Protein AF-A0A1B7W474-F1 (afdb_monomer)

InterPro domains:
  IPR008538 Putative restriction endonuclease [PF05685] (19-154)
  IPR008538 Putative restriction endonuclease [cd06260] (19-152)

Nearest PDB structures (foldseek):
  6okh-assembly1_B  TM=7.530E-01  e=3.936E-04  Leptospira borgpetersenii serovar Hardjo-bovis str. JB197
  3gnc-assembly1_C  TM=1.551E-01  e=7.781E+00  Burkholderia pseudomallei 1710b

Organism: NCBI:txid1710896

Structure (mmCIF, N/CA/C/O backbone):
data_AF-A0A1B7W474-F1
#
_entry.id   AF-A0A1B7W474-F1
#
loop_
_atom_site.group_PDB
_atom_site.id
_atom_site.type_symbol
_atom_site.label_atom_id
_atom_site.label_alt_id
_atom_site.label_comp_id
_atom_site.label_asym_id
_atom_site.label_entity_id
_atom_site.label_seq_id
_atom_site.pdbx_PDB_ins_code
_atom_site.Cartn_x
_atom_site.Cartn_y
_atom_site.Cartn_z
_atom_site.occupancy
_atom_site.B_iso_or_equiv
_atom_site.auth_seq_id
_atom_site.auth_comp_id
_atom_site.auth_asym_id
_atom_site.auth_atom_id
_atom_site.pdbx_PDB_model_num
ATOM 1 N N . LEU A 1 1 ? 2.643 3.224 14.213 1.00 93.00 1 LEU A N 1
ATOM 2 C CA . LEU A 1 1 ? 1.251 2.799 14.482 1.00 93.00 1 LEU A CA 1
ATOM 3 C C . LEU A 1 1 ? 0.494 2.461 13.200 1.00 93.00 1 LEU A C 1
ATOM 5 O O . LEU A 1 1 ? 0.200 1.295 13.010 1.00 93.00 1 LEU A O 1
ATOM 9 N N . GLN A 1 2 ? 0.231 3.405 12.284 1.00 96.31 2 GLN A N 1
ATOM 10 C CA . GLN A 1 2 ? -0.589 3.104 11.095 1.00 96.31 2 GLN A CA 1
ATOM 11 C C . GLN A 1 2 ? -0.017 1.991 10.178 1.00 96.31 2 GLN A C 1
ATOM 13 O O . GLN A 1 2 ? -0.776 1.074 9.865 1.00 96.31 2 GLN A O 1
ATOM 18 N N . PRO A 1 3 ? 1.285 1.969 9.805 1.00 96.88 3 PRO A N 1
ATOM 19 C CA . PRO A 1 3 ? 1.843 0.851 9.027 1.00 96.88 3 PRO A CA 1
ATOM 20 C C . PRO A 1 3 ? 1.814 -0.495 9.769 1.00 96.88 3 PRO A C 1
ATOM 22 O O . PRO A 1 3 ? 1.636 -1.548 9.165 1.00 96.88 3 PRO A O 1
ATOM 25 N N . GLU A 1 4 ? 1.942 -0.472 11.096 1.00 96.81 4 GLU A N 1
ATOM 26 C CA . GLU A 1 4 ? 1.875 -1.676 11.929 1.00 96.81 4 GLU A CA 1
ATOM 27 C C . GLU A 1 4 ? 0.453 -2.246 11.993 1.00 96.81 4 GLU A C 1
ATOM 29 O O . GLU A 1 4 ? 0.272 -3.462 11.897 1.00 96.81 4 GLU A O 1
ATOM 34 N N . LEU A 1 5 ? -0.558 -1.379 12.096 1.00 97.81 5 LEU A N 1
ATOM 35 C CA . LEU A 1 5 ? -1.958 -1.782 12.027 1.00 97.81 5 LEU A CA 1
ATOM 36 C C . LEU A 1 5 ? -2.280 -2.392 10.659 1.00 97.81 5 LEU A C 1
ATOM 38 O O . LEU A 1 5 ? -2.854 -3.478 10.602 1.00 97.81 5 LEU A O 1
ATOM 42 N N . LEU A 1 6 ? -1.830 -1.757 9.568 1.00 98.19 6 LEU A N 1
ATOM 43 C CA . LEU A 1 6 ? -1.961 -2.306 8.214 1.00 98.19 6 LEU A CA 1
ATOM 44 C C . LEU A 1 6 ? -1.304 -3.684 8.110 1.00 98.19 6 LEU A C 1
ATOM 46 O O . LEU A 1 6 ? -1.940 -4.625 7.654 1.00 98.19 6 LEU A O 1
ATOM 50 N N . ARG A 1 7 ? -0.065 -3.836 8.593 1.00 97.06 7 ARG A N 1
ATOM 51 C CA . ARG A 1 7 ? 0.645 -5.124 8.611 1.00 97.06 7 ARG A CA 1
ATOM 52 C C . ARG A 1 7 ? -0.101 -6.194 9.411 1.00 97.06 7 ARG A C 1
ATOM 54 O O . ARG A 1 7 ? -0.243 -7.314 8.941 1.00 97.06 7 ARG A O 1
ATOM 61 N N . SER A 1 8 ? -0.517 -5.876 10.634 1.00 96.31 8 SER A N 1
ATOM 62 C CA . SER A 1 8 ? -1.109 -6.858 11.556 1.00 96.31 8 SER A CA 1
ATOM 63 C C . SER A 1 8 ? -2.497 -7.324 11.121 1.00 96.31 8 SER A C 1
ATOM 65 O O . SER A 1 8 ? -2.878 -8.449 11.437 1.00 96.31 8 SER A O 1
ATOM 67 N N . THR A 1 9 ? -3.215 -6.489 10.365 1.00 97.44 9 THR A N 1
ATOM 68 C CA . THR A 1 9 ? -4.557 -6.794 9.859 1.00 97.44 9 THR A CA 1
ATOM 69 C C . THR A 1 9 ? -4.576 -7.211 8.384 1.00 97.44 9 THR A C 1
ATOM 71 O O . THR A 1 9 ? -5.615 -7.646 7.911 1.00 97.44 9 THR A O 1
ATOM 74 N N . PHE A 1 10 ? -3.459 -7.169 7.644 1.00 97.62 10 PHE A N 1
ATOM 75 C CA . PHE A 1 10 ? -3.407 -7.661 6.259 1.00 97.62 10 PHE A CA 1
ATOM 76 C C . PHE A 1 10 ? -3.291 -9.191 6.218 1.00 97.62 10 PHE A C 1
ATOM 78 O O . PHE A 1 10 ? -2.193 -9.751 6.189 1.00 97.62 10 PHE A O 1
ATOM 85 N N . ARG A 1 11 ? -4.444 -9.868 6.262 1.00 96.38 11 ARG A N 1
ATOM 86 C CA . ARG A 1 11 ? -4.568 -11.334 6.329 1.00 96.38 11 ARG A CA 1
ATOM 87 C C . ARG A 1 11 ? -5.458 -11.874 5.201 1.00 96.38 11 ARG A C 1
ATOM 89 O O . ARG A 1 11 ? -6.597 -12.248 5.467 1.00 96.38 11 ARG A O 1
ATOM 96 N N . PRO A 1 12 ? -4.980 -11.868 3.944 1.00 96.94 12 PRO A N 1
ATOM 97 C CA . PRO A 1 12 ? -5.776 -12.329 2.812 1.00 96.94 12 PRO A CA 1
ATOM 98 C C . PRO A 1 12 ? -6.039 -13.845 2.928 1.00 96.94 12 PRO A C 1
ATOM 100 O O . PRO A 1 12 ? -5.079 -14.615 2.985 1.00 96.94 12 PRO A O 1
ATOM 103 N N . PRO A 1 13 ? -7.304 -14.301 2.993 1.00 96.38 13 PRO A N 1
ATOM 104 C CA . PRO A 1 13 ? -7.651 -15.670 3.391 1.00 96.38 13 PRO A CA 1
ATOM 105 C C . PRO A 1 13 ? -7.192 -16.753 2.406 1.00 96.38 13 PRO A C 1
ATOM 107 O O . PRO A 1 13 ? -6.910 -17.874 2.829 1.00 96.38 13 PRO A O 1
ATOM 110 N N . SER A 1 14 ? -7.071 -16.431 1.115 1.00 95.81 14 SER A N 1
ATOM 111 C CA . SER A 1 14 ? -6.562 -17.360 0.094 1.00 95.81 14 SER A CA 1
ATOM 112 C C . SER A 1 14 ? -5.036 -17.535 0.094 1.00 95.81 14 SER A C 1
ATOM 114 O O . SER A 1 14 ? -4.519 -18.369 -0.652 1.00 95.81 14 SER A O 1
ATOM 116 N N . TYR A 1 15 ? -4.297 -16.795 0.929 1.00 95.12 15 TYR A N 1
ATOM 117 C CA . TYR A 1 15 ? -2.841 -16.894 1.024 1.00 95.12 15 TYR A CA 1
ATOM 118 C C . TYR A 1 15 ? -2.423 -17.311 2.434 1.00 95.12 15 TYR A C 1
ATOM 120 O O . TYR A 1 15 ? -2.893 -16.780 3.438 1.00 95.12 15 TYR A O 1
ATOM 128 N N . THR A 1 16 ? -1.484 -18.250 2.523 1.00 92.75 16 THR A N 1
ATOM 129 C CA . THR A 1 16 ? -0.823 -18.551 3.798 1.00 92.75 16 THR A CA 1
ATOM 130 C C . THR A 1 16 ? 0.038 -17.361 4.230 1.00 92.75 16 THR A C 1
ATOM 132 O O . THR A 1 16 ? 0.536 -16.619 3.384 1.00 92.75 16 THR A O 1
ATOM 135 N N . GLU A 1 17 ? 0.270 -17.185 5.536 1.00 87.06 17 GLU A N 1
ATOM 136 C CA . GLU A 1 17 ? 1.103 -16.072 6.032 1.00 87.06 17 GLU A CA 1
ATOM 137 C C . GLU A 1 17 ? 2.521 -16.071 5.442 1.00 87.06 17 GLU A C 1
ATOM 139 O O . GLU A 1 17 ? 3.119 -15.011 5.271 1.00 87.06 17 GLU A O 1
ATOM 144 N N . ASP A 1 18 ? 3.044 -17.250 5.105 1.00 89.31 18 ASP A N 1
ATOM 145 C CA . ASP A 1 18 ? 4.357 -17.399 4.481 1.00 89.31 18 ASP A CA 1
ATOM 146 C C . ASP A 1 18 ? 4.364 -17.018 2.997 1.00 89.31 18 ASP A C 1
ATOM 148 O O . ASP A 1 18 ? 5.441 -16.819 2.455 1.00 89.31 18 ASP A O 1
ATOM 152 N N . ASN A 1 19 ? 3.200 -16.867 2.357 1.00 93.88 19 ASN A N 1
ATOM 153 C CA . ASN A 1 19 ? 3.040 -16.467 0.953 1.00 93.88 19 ASN A CA 1
ATOM 154 C C . ASN A 1 19 ? 2.549 -15.019 0.795 1.00 93.88 19 ASN A C 1
ATOM 156 O O . ASN A 1 19 ? 2.021 -14.640 -0.256 1.00 93.88 19 ASN A O 1
ATOM 160 N N . VAL A 1 20 ? 2.710 -14.207 1.840 1.00 95.38 20 VAL A N 1
ATOM 161 C CA . VAL A 1 20 ? 2.399 -12.780 1.831 1.00 95.38 20 VAL A CA 1
ATOM 162 C C . VAL A 1 20 ? 3.588 -12.014 2.387 1.00 95.38 20 VAL A C 1
ATOM 164 O O . VAL A 1 20 ? 4.132 -12.338 3.445 1.00 95.38 20 VAL A O 1
ATOM 167 N N . PHE A 1 21 ? 3.963 -10.939 1.702 1.00 96.81 21 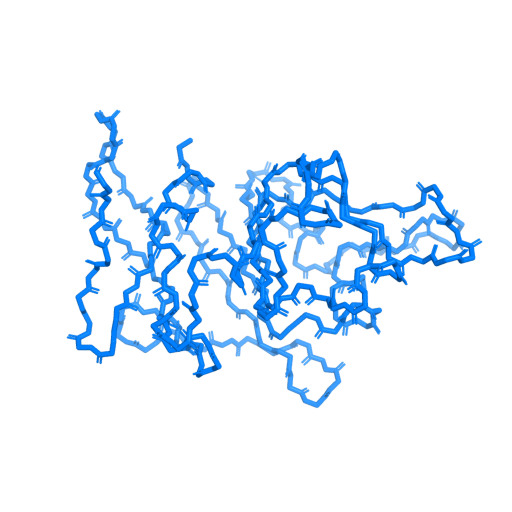PHE A N 1
ATOM 168 C CA . PHE A 1 21 ? 4.959 -10.000 2.196 1.00 96.81 21 PHE A CA 1
ATOM 169 C C . PHE A 1 21 ? 4.344 -8.615 2.376 1.00 96.81 21 PHE A C 1
ATOM 171 O O . PHE A 1 21 ? 3.586 -8.140 1.535 1.00 96.81 21 PHE A O 1
ATOM 178 N N . THR A 1 22 ? 4.713 -7.934 3.458 1.00 97.25 22 THR A N 1
ATOM 179 C CA . THR A 1 22 ? 4.405 -6.514 3.650 1.00 97.25 22 THR A CA 1
ATOM 180 C C . THR A 1 22 ? 5.686 -5.756 3.954 1.00 97.25 22 THR A C 1
ATOM 182 O O . THR A 1 22 ? 6.445 -6.174 4.832 1.00 97.25 22 THR A O 1
ATOM 185 N N . GLY A 1 23 ? 5.899 -4.629 3.284 1.00 96.94 23 GLY A N 1
ATOM 186 C CA . GLY A 1 23 ? 6.983 -3.699 3.581 1.00 96.94 23 GLY A CA 1
ATOM 187 C C . GLY A 1 23 ? 6.454 -2.408 4.196 1.00 96.94 23 GLY A C 1
ATOM 188 O O . GLY A 1 23 ? 5.344 -1.974 3.897 1.00 96.94 23 GLY A O 1
ATOM 189 N N . SER A 1 24 ? 7.253 -1.778 5.052 1.00 97.06 24 SER A N 1
ATOM 190 C CA . SER A 1 24 ? 6.997 -0.431 5.575 1.00 97.06 24 SER A CA 1
ATOM 191 C C . SER A 1 24 ? 8.319 0.304 5.667 1.00 97.06 24 SER A C 1
ATOM 193 O O . SER A 1 24 ? 9.291 -0.276 6.155 1.00 97.06 24 SER A O 1
ATOM 195 N N . ASP A 1 25 ? 8.378 1.526 5.139 1.00 95.50 25 ASP A N 1
ATOM 196 C CA . ASP A 1 25 ? 9.617 2.298 5.014 1.00 95.50 25 ASP A CA 1
ATOM 197 C C . ASP A 1 25 ? 10.773 1.488 4.394 1.00 95.50 25 ASP A C 1
ATOM 199 O O . ASP A 1 25 ? 11.941 1.679 4.748 1.00 95.50 25 ASP A O 1
ATOM 203 N N . LEU A 1 26 ? 10.457 0.568 3.479 1.00 96.31 26 LEU A N 1
ATOM 204 C CA . LEU A 1 26 ? 11.414 -0.327 2.833 1.00 96.31 26 LEU A CA 1
ATOM 205 C C . LEU A 1 26 ? 11.709 0.165 1.414 1.00 96.31 26 LEU A C 1
ATOM 207 O O . LEU A 1 26 ? 10.792 0.511 0.670 1.00 96.31 26 LEU A O 1
ATOM 211 N N . ASN A 1 27 ? 12.985 0.176 1.022 1.00 97.88 27 ASN A N 1
ATOM 212 C CA . ASN A 1 27 ? 13.369 0.588 -0.327 1.00 97.88 27 ASN A CA 1
ATOM 213 C C . ASN A 1 27 ? 12.818 -0.401 -1.363 1.00 97.88 27 ASN A C 1
ATOM 215 O O . ASN A 1 27 ? 13.150 -1.584 -1.330 1.00 97.88 27 ASN A O 1
ATOM 219 N N . LEU A 1 28 ? 12.017 0.109 -2.293 1.00 98.12 28 LEU A N 1
ATOM 220 C CA . LEU A 1 28 ? 11.411 -0.590 -3.416 1.00 98.12 28 LEU A CA 1
ATOM 221 C C . LEU A 1 28 ? 12.121 -0.176 -4.709 1.00 98.12 28 LEU A C 1
ATOM 223 O O . LEU A 1 28 ? 11.892 0.916 -5.237 1.00 98.12 28 LEU A O 1
ATOM 227 N N . TYR A 1 29 ? 12.998 -1.043 -5.207 1.00 97.75 29 TYR A N 1
ATOM 228 C CA . TYR A 1 29 ? 13.719 -0.839 -6.460 1.00 97.75 29 TYR A CA 1
ATOM 229 C C . TYR A 1 29 ? 12.895 -1.362 -7.637 1.00 97.75 29 TYR A C 1
ATOM 231 O O . TYR A 1 29 ? 12.353 -2.468 -7.587 1.00 97.75 29 TYR A O 1
ATOM 239 N N . TYR A 1 30 ? 12.817 -0.572 -8.708 1.00 97.19 30 TYR A N 1
ATOM 240 C CA . TYR A 1 30 ? 11.869 -0.792 -9.810 1.00 97.19 30 TYR A CA 1
ATOM 241 C C . TYR A 1 30 ? 12.490 -0.784 -11.212 1.00 97.19 30 TYR A C 1
ATOM 243 O O . TYR A 1 30 ? 11.783 -1.015 -12.189 1.00 97.19 30 TYR A O 1
ATOM 251 N N . ASP A 1 31 ? 13.791 -0.508 -11.341 1.00 95.38 31 ASP A N 1
ATOM 252 C CA . ASP A 1 31 ? 14.458 -0.443 -12.640 1.00 95.38 31 ASP A CA 1
ATOM 253 C C . ASP A 1 31 ? 15.844 -1.106 -12.609 1.00 95.38 31 ASP A C 1
ATOM 255 O O . ASP A 1 31 ? 16.801 -0.583 -12.038 1.00 95.38 31 ASP A O 1
ATOM 259 N N . SER A 1 32 ? 15.960 -2.249 -13.288 1.00 94.94 32 SER A N 1
ATOM 260 C CA . SER A 1 32 ? 17.219 -2.995 -13.442 1.00 94.94 32 SER A CA 1
ATOM 261 C C . SER A 1 32 ? 18.315 -2.230 -14.199 1.00 94.94 32 SER A C 1
ATOM 263 O O . SER A 1 32 ? 19.495 -2.542 -14.045 1.00 94.94 32 SER A O 1
ATOM 265 N N . LYS A 1 33 ? 17.955 -1.219 -15.003 1.00 95.12 33 LYS A N 1
ATOM 266 C CA . LYS A 1 33 ? 18.908 -0.355 -15.720 1.00 95.12 33 LYS A CA 1
ATOM 267 C C . LYS A 1 33 ? 19.354 0.841 -14.881 1.00 95.12 33 LYS A C 1
ATOM 269 O O . LYS A 1 33 ? 20.397 1.422 -15.168 1.00 95.12 33 LYS A O 1
ATOM 274 N N . HIS A 1 34 ? 18.603 1.179 -13.835 1.00 94.06 34 HIS A N 1
ATOM 275 C CA . HIS A 1 34 ? 18.903 2.265 -12.906 1.00 94.06 34 HIS A CA 1
ATOM 276 C C . HIS A 1 34 ? 18.856 1.743 -11.466 1.00 94.06 34 HIS A C 1
ATOM 278 O O . HIS A 1 34 ? 17.999 2.119 -10.672 1.00 94.06 34 HIS A O 1
ATOM 284 N N . THR A 1 35 ? 19.809 0.883 -11.106 1.00 94.44 35 THR A N 1
ATOM 285 C CA . THR A 1 35 ? 19.801 0.116 -9.844 1.00 94.44 35 THR A CA 1
ATOM 286 C C . THR A 1 35 ? 19.878 0.954 -8.565 1.00 94.44 35 THR A C 1
ATOM 288 O O . THR A 1 35 ? 19.653 0.430 -7.480 1.00 94.44 35 THR A O 1
ATOM 291 N N . GLN A 1 36 ? 20.178 2.251 -8.665 1.00 94.25 36 GLN A N 1
ATOM 292 C CA . GLN A 1 36 ? 20.155 3.187 -7.535 1.00 94.25 36 GLN A CA 1
ATOM 293 C C . GLN A 1 36 ? 18.801 3.891 -7.366 1.00 94.25 36 GLN A C 1
ATOM 295 O O . GLN A 1 36 ? 18.617 4.649 -6.416 1.00 94.25 36 GLN A O 1
ATOM 300 N N . TRP A 1 37 ? 17.855 3.688 -8.284 1.00 95.25 37 TRP A N 1
ATOM 301 C CA . TRP A 1 37 ? 16.537 4.303 -8.216 1.00 95.25 37 TRP A CA 1
ATOM 302 C C . TRP A 1 37 ? 15.582 3.419 -7.425 1.00 95.25 37 TRP A C 1
ATOM 304 O O . TRP A 1 37 ? 15.327 2.265 -7.770 1.00 95.25 37 TRP A O 1
ATOM 314 N N . TYR A 1 38 ? 15.016 3.998 -6.372 1.00 96.56 38 TYR A N 1
ATOM 315 C CA . TYR A 1 38 ? 14.019 3.351 -5.535 1.00 96.56 38 TYR A CA 1
ATOM 316 C C . TYR A 1 38 ? 12.931 4.337 -5.122 1.00 96.56 38 TYR A C 1
ATOM 318 O O . TYR A 1 38 ? 13.093 5.560 -5.207 1.00 96.56 38 TYR A O 1
ATOM 326 N N . LYS A 1 39 ? 11.803 3.783 -4.685 1.00 96.25 39 LYS A N 1
ATOM 327 C CA . LYS A 1 39 ? 10.815 4.474 -3.855 1.00 96.25 39 LYS A CA 1
ATOM 328 C C . LYS A 1 39 ? 10.822 3.868 -2.466 1.00 96.25 39 LYS A C 1
ATOM 330 O O . LYS A 1 39 ? 11.358 2.785 -2.264 1.00 96.25 39 LYS A O 1
ATOM 335 N N . ARG A 1 40 ? 10.278 4.593 -1.500 1.00 95.94 40 ARG A N 1
ATOM 336 C CA . ARG A 1 40 ? 10.195 4.146 -0.113 1.00 95.94 40 ARG A CA 1
ATOM 337 C C . ARG A 1 40 ? 8.764 4.387 0.366 1.00 95.94 40 ARG A C 1
ATOM 339 O O . ARG A 1 40 ? 8.524 5.431 0.960 1.00 95.94 40 ARG A O 1
ATOM 346 N N . PRO A 1 41 ? 7.820 3.502 -0.005 1.00 96.81 41 PRO A N 1
ATOM 347 C CA . PRO A 1 41 ? 6.426 3.656 0.387 1.00 96.81 41 PRO A CA 1
ATOM 348 C C . PRO A 1 41 ? 6.276 3.505 1.903 1.00 96.81 41 PRO A C 1
ATOM 350 O O . PRO A 1 41 ? 6.966 2.671 2.502 1.00 96.81 41 PRO A O 1
ATOM 353 N N . ASP A 1 42 ? 5.340 4.243 2.503 1.00 97.06 42 ASP A N 1
ATOM 354 C CA . ASP A 1 42 ? 5.021 4.092 3.931 1.00 97.06 42 ASP A CA 1
ATOM 355 C C . ASP A 1 42 ? 4.554 2.665 4.252 1.00 97.06 42 ASP A C 1
ATOM 357 O O . ASP A 1 42 ? 4.932 2.087 5.276 1.00 97.06 42 ASP A O 1
ATOM 361 N N . TRP A 1 43 ? 3.758 2.062 3.361 1.00 98.50 43 TRP A N 1
ATOM 362 C CA . TRP A 1 43 ? 3.379 0.655 3.447 1.00 98.50 43 TRP A CA 1
ATOM 363 C C . TRP A 1 43 ? 3.058 0.056 2.070 1.00 98.50 43 TRP A C 1
ATOM 365 O O . TRP A 1 43 ? 2.470 0.714 1.212 1.00 98.50 43 TRP A O 1
ATOM 375 N N . PHE A 1 44 ? 3.397 -1.215 1.856 1.00 98.69 44 PHE A N 1
ATOM 376 C CA . PHE A 1 44 ? 2.940 -1.976 0.692 1.00 98.69 44 PHE A CA 1
ATOM 377 C C . PHE A 1 44 ? 2.745 -3.458 1.010 1.00 98.69 44 PHE A C 1
ATOM 379 O O . PHE A 1 44 ? 3.429 -4.010 1.874 1.00 98.69 44 PHE A O 1
ATOM 386 N N . GLY A 1 45 ? 1.834 -4.099 0.281 1.00 98.38 45 GLY A N 1
ATOM 387 C CA . GLY A 1 45 ? 1.537 -5.526 0.370 1.00 98.38 45 GLY A CA 1
ATOM 388 C C . GLY A 1 45 ? 1.819 -6.234 -0.949 1.00 98.38 45 GLY A C 1
ATOM 389 O O . GLY A 1 45 ? 1.549 -5.696 -2.025 1.00 98.38 45 GLY A O 1
ATOM 390 N N . VAL A 1 46 ? 2.358 -7.446 -0.867 1.00 98.31 46 VAL A N 1
ATOM 391 C CA . VAL A 1 46 ? 2.638 -8.317 -2.008 1.00 98.31 46 VAL A CA 1
ATOM 392 C C . VAL A 1 46 ? 2.053 -9.697 -1.740 1.00 98.31 46 VAL A C 1
ATOM 394 O O . VAL A 1 46 ? 2.264 -10.272 -0.670 1.00 98.31 46 VAL A O 1
ATOM 397 N N . LEU A 1 47 ? 1.307 -10.207 -2.714 1.00 97.62 47 LEU A N 1
ATOM 398 C CA . LEU A 1 47 ? 0.636 -11.500 -2.662 1.00 97.62 47 LEU A CA 1
ATOM 399 C C . LEU A 1 47 ? 1.452 -12.553 -3.423 1.00 97.62 47 LEU A C 1
ATOM 401 O O . LEU A 1 47 ? 2.074 -12.241 -4.437 1.00 97.62 47 LEU A O 1
ATOM 405 N N . GLY A 1 48 ? 1.440 -13.801 -2.953 1.00 94.69 48 GLY A N 1
ATOM 406 C CA . GLY A 1 48 ? 2.052 -14.935 -3.656 1.00 94.69 48 GLY A CA 1
ATOM 407 C C . GLY A 1 48 ? 3.583 -14.956 -3.630 1.00 94.69 48 GLY A C 1
ATOM 408 O O . GLY A 1 48 ? 4.205 -15.501 -4.537 1.00 94.69 48 GLY A O 1
ATOM 409 N N . VAL A 1 49 ? 4.197 -14.354 -2.611 1.00 93.44 49 VAL A N 1
ATOM 410 C CA . VAL A 1 49 ? 5.656 -14.281 -2.434 1.00 93.44 49 VAL A CA 1
ATOM 411 C C . VAL A 1 49 ? 6.026 -14.712 -1.025 1.00 93.44 49 VAL A C 1
ATOM 413 O O . VAL A 1 49 ? 5.350 -14.343 -0.066 1.00 93.44 49 VAL A O 1
ATOM 416 N N . SER A 1 50 ? 7.137 -15.447 -0.909 1.00 90.50 50 SER A N 1
ATOM 417 C CA . SER A 1 50 ? 7.657 -15.884 0.384 1.00 90.50 50 SER A CA 1
ATOM 418 C C . SER A 1 50 ? 7.882 -14.704 1.327 1.00 90.50 50 SER A C 1
ATOM 420 O O . SER A 1 50 ? 8.503 -13.702 0.952 1.00 90.50 50 SER A O 1
ATOM 422 N N . ARG A 1 51 ? 7.451 -14.836 2.582 1.00 83.44 51 ARG A N 1
ATOM 423 C CA . ARG A 1 51 ? 7.707 -13.863 3.652 1.00 83.44 51 ARG A CA 1
ATOM 424 C C . ARG A 1 51 ? 9.203 -13.598 3.853 1.00 83.44 51 ARG A C 1
ATOM 426 O O . ARG A 1 51 ? 9.576 -12.473 4.197 1.00 83.44 51 ARG A O 1
ATOM 433 N N . PHE A 1 52 ? 10.049 -14.594 3.597 1.00 81.88 52 PHE A N 1
ATOM 434 C CA . PHE A 1 52 ? 11.504 -14.488 3.677 1.00 81.88 52 PHE A CA 1
ATOM 435 C C . PHE A 1 52 ? 12.129 -14.408 2.282 1.00 81.88 52 PHE A C 1
ATOM 437 O O . PHE A 1 52 ? 11.691 -15.072 1.344 1.00 81.88 52 PHE A O 1
ATOM 444 N N . TYR A 1 53 ? 13.175 -13.599 2.147 1.00 76.69 53 TYR A N 1
ATOM 445 C CA . TYR A 1 53 ? 13.999 -13.581 0.946 1.00 76.69 53 TYR A CA 1
ATOM 446 C C . TYR A 1 53 ? 14.764 -14.905 0.843 1.00 76.69 53 TYR A C 1
ATOM 448 O O . TYR A 1 53 ? 15.353 -15.356 1.832 1.00 76.69 53 TYR A O 1
ATOM 456 N N . GLU A 1 54 ? 14.690 -15.555 -0.323 1.00 78.06 54 GLU A N 1
ATOM 457 C CA . GLU A 1 54 ? 15.219 -16.912 -0.557 1.00 78.06 54 GLU A CA 1
ATOM 458 C C . GLU A 1 54 ? 14.802 -17.936 0.524 1.00 78.06 54 GLU A C 1
ATOM 460 O O . GLU A 1 54 ? 15.541 -18.877 0.814 1.00 78.06 54 GLU A O 1
ATOM 465 N N . GLU A 1 55 ? 13.633 -17.731 1.150 1.00 73.75 55 GLU A N 1
ATOM 466 C CA . GLU A 1 55 ? 13.089 -18.552 2.247 1.00 73.75 55 GLU A CA 1
ATOM 467 C C . GLU A 1 55 ? 13.973 -18.618 3.511 1.00 73.75 55 GLU A C 1
ATOM 469 O O . GLU A 1 55 ? 13.783 -19.484 4.366 1.00 73.75 55 GLU A O 1
ATOM 474 N N . LYS A 1 56 ? 14.947 -17.709 3.651 1.00 75.75 56 LYS A N 1
ATOM 475 C CA . LYS A 1 56 ? 15.972 -17.774 4.708 1.00 75.75 56 LYS A CA 1
ATOM 476 C C . LYS A 1 56 ? 16.172 -16.473 5.470 1.00 75.75 56 LYS A C 1
ATOM 478 O O . LYS A 1 56 ? 16.445 -16.518 6.667 1.00 75.75 56 LYS A O 1
ATOM 483 N N . GLU A 1 57 ? 16.064 -15.329 4.799 1.00 84.00 57 GLU A N 1
ATOM 484 C CA . GLU A 1 57 ? 16.465 -14.040 5.369 1.00 84.00 57 GLU A CA 1
ATOM 485 C C . GLU A 1 57 ? 15.343 -13.001 5.355 1.00 84.00 57 GLU A C 1
ATOM 487 O O . GLU A 1 57 ? 14.358 -13.090 4.621 1.00 84.00 57 GLU A O 1
ATOM 492 N N . LEU A 1 58 ? 15.491 -11.977 6.194 1.00 85.12 58 LEU A N 1
ATOM 493 C CA . LEU A 1 58 ? 14.640 -10.795 6.131 1.00 85.12 58 LEU A CA 1
ATOM 494 C C . LEU A 1 58 ? 15.056 -9.906 4.954 1.00 85.12 58 LEU A C 1
ATOM 496 O O . LEU A 1 58 ? 16.235 -9.787 4.630 1.00 85.12 58 LEU A O 1
ATOM 500 N N . ARG A 1 59 ? 14.085 -9.216 4.350 1.00 90.12 59 ARG A N 1
ATOM 501 C CA . ARG A 1 59 ? 14.344 -8.249 3.277 1.00 90.12 59 ARG A CA 1
ATOM 502 C C . ARG A 1 59 ? 14.886 -6.938 3.839 1.00 90.12 59 ARG A C 1
ATOM 504 O O . ARG A 1 59 ? 14.202 -6.263 4.603 1.00 90.12 59 ARG A O 1
ATOM 511 N N . LEU A 1 60 ? 16.080 -6.547 3.397 1.00 90.94 60 LEU A N 1
ATOM 512 C CA . LEU A 1 60 ? 16.630 -5.195 3.604 1.00 90.94 60 LEU A CA 1
ATOM 513 C C . LEU A 1 60 ? 16.107 -4.188 2.569 1.00 90.94 60 LEU A C 1
ATOM 515 O O . LEU A 1 60 ? 16.113 -2.978 2.794 1.00 90.94 60 LEU A O 1
ATOM 519 N N . SER A 1 61 ? 15.639 -4.698 1.434 1.00 94.69 61 SER A N 1
ATOM 520 C CA . SER A 1 61 ? 14.974 -3.963 0.365 1.00 94.69 61 SER A CA 1
ATOM 521 C C . SER A 1 61 ? 14.107 -4.916 -0.446 1.00 94.69 61 SER A C 1
ATOM 523 O O . SER A 1 61 ? 14.326 -6.123 -0.412 1.00 94.69 61 SER A O 1
ATOM 525 N N . TYR A 1 62 ? 13.167 -4.371 -1.208 1.00 97.06 62 TYR A N 1
ATOM 526 C CA . TYR A 1 62 ? 12.390 -5.114 -2.188 1.00 97.06 62 TYR A CA 1
ATOM 527 C C . TYR A 1 62 ? 12.894 -4.780 -3.592 1.00 97.06 62 TYR A C 1
ATOM 529 O O . TYR A 1 62 ? 12.722 -3.659 -4.078 1.00 97.06 62 TYR A O 1
ATOM 537 N N . VAL A 1 63 ? 13.563 -5.732 -4.235 1.00 96.75 63 VAL A N 1
ATOM 538 C CA . VAL A 1 63 ? 14.138 -5.553 -5.572 1.00 96.75 63 VAL A CA 1
ATOM 539 C C . VAL A 1 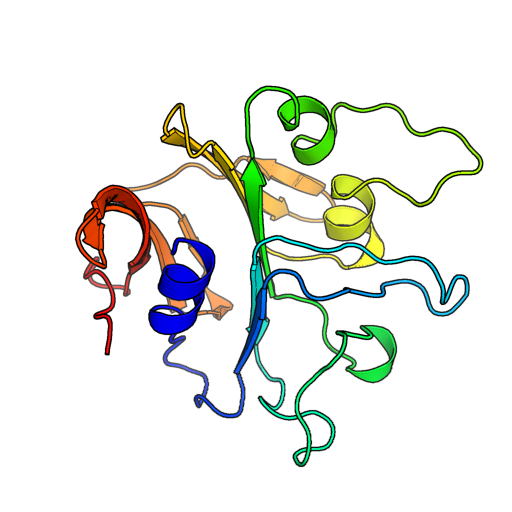63 ? 13.237 -6.254 -6.581 1.00 96.75 63 VAL A C 1
ATOM 541 O O . VAL A 1 63 ? 13.364 -7.453 -6.800 1.00 96.75 63 VAL A O 1
ATOM 544 N N . SER A 1 64 ? 12.313 -5.510 -7.194 1.00 96.00 64 SER A N 1
ATOM 545 C CA . SER A 1 64 ? 11.220 -6.078 -8.013 1.00 96.00 64 SER A CA 1
ATOM 546 C C . SER A 1 64 ? 11.673 -7.099 -9.064 1.00 96.00 64 SER A C 1
ATOM 548 O O . SER A 1 64 ? 11.059 -8.151 -9.207 1.00 96.00 64 SER A O 1
ATOM 550 N N . TRP A 1 65 ? 12.779 -6.842 -9.769 1.00 94.69 65 TRP A N 1
ATOM 551 C CA . TRP A 1 65 ? 13.286 -7.751 -10.805 1.00 94.69 65 TRP A CA 1
ATOM 552 C C . TRP A 1 65 ? 13.983 -9.006 -10.259 1.00 94.69 65 TRP A C 1
ATOM 554 O O . TRP A 1 65 ? 14.192 -9.946 -11.020 1.00 94.69 65 TRP A O 1
ATOM 564 N N . GLN A 1 66 ? 14.369 -9.026 -8.980 1.00 93.75 66 GLN A N 1
ATOM 565 C CA . GLN A 1 66 ? 14.860 -10.231 -8.299 1.00 93.75 66 GLN A CA 1
ATOM 566 C C . GLN A 1 66 ? 13.701 -11.033 -7.702 1.00 93.75 66 GLN A C 1
ATOM 568 O O . GLN A 1 66 ? 13.714 -12.256 -7.754 1.00 93.75 66 GLN A O 1
ATOM 573 N N . GLU A 1 67 ? 12.693 -10.338 -7.174 1.00 93.94 67 GLU A N 1
ATOM 574 C CA . GLU A 1 67 ? 11.508 -10.944 -6.555 1.00 93.94 67 GLU A CA 1
ATOM 575 C C . GLU A 1 67 ? 10.554 -11.552 -7.594 1.00 93.94 67 GLU A C 1
ATOM 577 O O . GLU A 1 67 ? 9.837 -12.501 -7.296 1.00 93.94 67 GLU A O 1
ATOM 582 N N . GLY A 1 68 ? 10.520 -11.005 -8.814 1.00 92.69 68 GLY A N 1
ATOM 583 C CA . GLY A 1 68 ? 9.667 -11.484 -9.909 1.00 92.69 68 GLY A CA 1
ATOM 584 C C . GLY A 1 68 ? 8.188 -11.094 -9.790 1.00 92.69 68 GLY A C 1
ATOM 585 O O . GLY A 1 68 ? 7.446 -11.248 -10.759 1.00 92.69 68 GLY A O 1
ATOM 586 N N . THR A 1 69 ? 7.781 -10.530 -8.653 1.00 95.62 69 THR A N 1
ATOM 587 C CA . THR A 1 69 ? 6.417 -10.069 -8.372 1.00 95.62 69 THR A CA 1
ATOM 588 C C . THR A 1 69 ? 6.456 -8.610 -7.924 1.00 95.62 69 THR A C 1
ATOM 590 O O . THR A 1 69 ? 7.309 -8.213 -7.134 1.00 95.62 69 THR A O 1
ATOM 593 N N . ASN A 1 70 ? 5.542 -7.785 -8.432 1.00 97.75 70 ASN A N 1
ATOM 594 C CA . ASN A 1 70 ? 5.403 -6.393 -7.999 1.00 97.75 70 ASN A CA 1
ATOM 595 C C . ASN A 1 70 ? 4.391 -6.283 -6.853 1.00 97.75 70 ASN A C 1
ATOM 597 O O . ASN A 1 70 ? 3.526 -7.150 -6.728 1.00 97.75 70 ASN A O 1
ATOM 601 N N . PRO A 1 71 ? 4.438 -5.210 -6.041 1.00 98.50 71 PRO A N 1
ATOM 602 C CA . PRO A 1 71 ? 3.417 -4.978 -5.031 1.00 98.50 71 PRO A CA 1
ATOM 603 C C . PRO A 1 71 ? 1.997 -4.994 -5.596 1.00 98.50 71 PRO A C 1
ATOM 605 O O . PRO A 1 71 ? 1.732 -4.476 -6.680 1.00 98.50 71 PRO A O 1
ATOM 608 N N . PHE A 1 72 ? 1.087 -5.564 -4.811 1.00 98.56 72 PHE A N 1
ATOM 609 C CA . PHE A 1 72 ? -0.343 -5.614 -5.095 1.00 98.56 72 PHE A CA 1
ATOM 610 C C . PHE A 1 72 ? -1.046 -4.315 -4.673 1.00 98.56 72 PHE A C 1
ATOM 612 O O . PHE A 1 72 ? -1.935 -3.804 -5.356 1.00 98.56 72 PHE A O 1
ATOM 619 N N . VAL A 1 73 ? -0.618 -3.756 -3.541 1.00 98.81 73 VAL A N 1
ATOM 620 C CA . VAL A 1 73 ? -1.196 -2.548 -2.953 1.00 98.81 73 VAL A CA 1
ATOM 621 C C . VAL A 1 73 ? -0.105 -1.690 -2.324 1.00 98.81 73 VAL A C 1
ATOM 623 O O . VAL A 1 73 ? 0.802 -2.215 -1.677 1.00 98.81 73 VAL A O 1
ATOM 626 N N . VAL A 1 74 ? -0.206 -0.371 -2.488 1.00 98.69 74 VAL A N 1
ATOM 627 C CA . VAL A 1 74 ? 0.628 0.626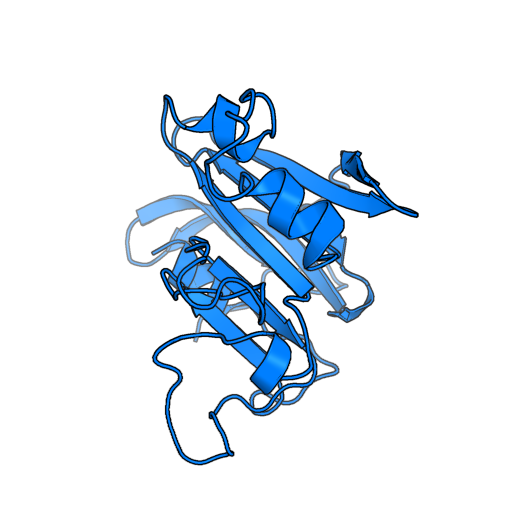 -1.798 1.00 98.69 74 VAL A CA 1
ATOM 628 C C . VAL A 1 74 ? -0.259 1.612 -1.045 1.00 98.69 74 VAL A C 1
ATOM 630 O O . VAL A 1 74 ? -1.283 2.048 -1.569 1.00 98.69 74 VAL A O 1
ATOM 633 N N . VAL A 1 75 ? 0.163 1.986 0.163 1.00 98.44 75 VAL A N 1
ATOM 634 C CA . VAL A 1 75 ? -0.431 3.044 0.984 1.00 98.44 75 VAL A CA 1
ATOM 635 C C . VAL A 1 75 ? 0.639 4.094 1.289 1.00 98.44 75 VAL A C 1
ATOM 637 O O . VAL A 1 75 ? 1.714 3.754 1.782 1.00 98.44 75 VAL A O 1
ATOM 640 N N . GLU A 1 76 ? 0.327 5.362 1.034 1.00 96.88 76 GLU A N 1
ATOM 641 C CA . GLU A 1 76 ? 1.139 6.524 1.418 1.00 96.88 76 GLU A CA 1
ATOM 642 C C . GLU A 1 76 ? 0.389 7.341 2.478 1.00 96.88 76 GLU A C 1
ATOM 644 O O . GLU A 1 76 ? -0.819 7.586 2.376 1.00 96.88 76 GLU A O 1
ATOM 649 N N . LEU A 1 77 ? 1.109 7.744 3.519 1.00 94.06 77 LEU A N 1
ATOM 650 C CA . LEU A 1 77 ? 0.609 8.448 4.691 1.00 94.06 77 LEU A CA 1
ATOM 651 C C . LEU A 1 77 ? 1.105 9.887 4.656 1.00 94.06 77 LEU A C 1
ATOM 653 O O . LEU A 1 77 ? 2.181 10.223 5.152 1.00 94.06 77 LEU A O 1
ATOM 657 N N . ILE A 1 78 ? 0.285 10.762 4.095 1.00 87.94 78 ILE A N 1
ATOM 658 C CA . ILE A 1 78 ? 0.705 12.126 3.803 1.00 87.94 78 ILE A CA 1
ATOM 659 C C . ILE A 1 78 ? 0.503 13.071 4.987 1.00 87.94 78 ILE A C 1
ATOM 661 O O . ILE A 1 78 ? -0.376 12.910 5.843 1.00 87.94 78 ILE A O 1
ATOM 665 N N . SER A 1 79 ? 1.361 14.084 5.016 1.00 76.25 79 SER A N 1
ATOM 666 C CA . SER A 1 79 ? 1.258 15.264 5.868 1.00 76.25 79 SER A CA 1
ATOM 667 C C . SER A 1 79 ? 0.998 16.513 5.017 1.00 76.25 79 SER A C 1
ATOM 669 O O . SER A 1 79 ? 1.269 16.491 3.807 1.00 76.25 79 SER A O 1
ATOM 671 N N . PRO A 1 80 ? 0.513 17.618 5.620 1.00 69.06 80 PRO A N 1
ATOM 672 C CA . PRO A 1 80 ? 0.343 18.878 4.908 1.00 69.06 80 PRO A CA 1
ATOM 673 C C . PRO A 1 80 ? 1.609 19.242 4.119 1.00 69.06 80 PRO A C 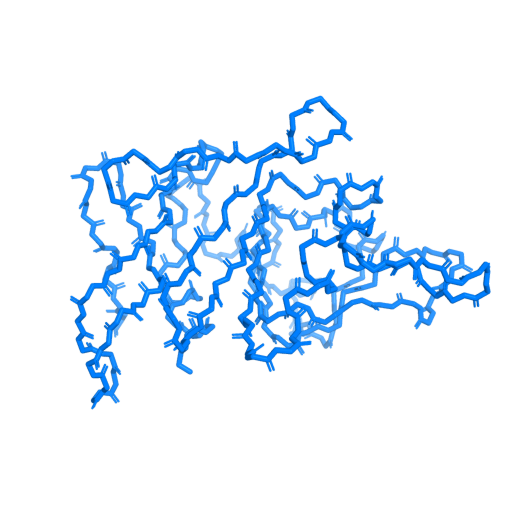1
ATOM 675 O O . PRO A 1 80 ? 2.692 19.350 4.694 1.00 69.06 80 PRO A O 1
ATOM 678 N N . GLY A 1 81 ? 1.472 19.406 2.799 1.00 68.88 81 GLY A N 1
ATOM 679 C CA . GLY A 1 81 ? 2.567 19.768 1.888 1.00 68.88 81 GLY A CA 1
ATOM 680 C C . GLY A 1 81 ? 3.144 18.639 1.021 1.00 68.88 81 GLY A C 1
ATOM 681 O O . GLY A 1 81 ? 3.885 18.944 0.091 1.00 68.88 81 GLY A O 1
ATOM 682 N N . THR A 1 82 ? 2.787 17.370 1.256 1.00 70.88 82 THR A N 1
ATOM 683 C CA . THR A 1 82 ? 3.225 16.221 0.413 1.00 70.88 82 THR A CA 1
ATOM 684 C C . THR A 1 82 ? 2.191 15.795 -0.641 1.00 70.88 82 THR A C 1
ATOM 686 O O . THR A 1 82 ? 2.525 15.163 -1.640 1.00 70.88 82 THR A O 1
ATOM 689 N N . GLU A 1 83 ? 0.950 16.273 -0.505 1.00 72.75 83 GLU A N 1
ATOM 690 C CA . GLU A 1 83 ? -0.210 15.958 -1.357 1.00 72.75 83 GLU A CA 1
ATOM 691 C C . GLU A 1 83 ? 0.054 16.057 -2.864 1.00 72.75 83 GLU A C 1
ATOM 693 O O . GLU A 1 83 ? -0.394 15.213 -3.636 1.00 72.75 83 GLU A O 1
ATOM 698 N N . ALA A 1 84 ? 0.757 17.100 -3.314 1.00 67.75 84 ALA A N 1
ATOM 699 C CA . ALA A 1 84 ? 0.965 17.330 -4.740 1.00 67.75 84 ALA A CA 1
ATOM 700 C C . ALA A 1 84 ? 1.854 16.256 -5.388 1.00 67.75 84 ALA A C 1
ATOM 702 O O . ALA A 1 84 ? 1.649 15.926 -6.556 1.00 67.75 84 ALA A O 1
ATOM 703 N N . GLU A 1 85 ? 2.825 15.705 -4.660 1.00 71.62 85 GLU A N 1
ATOM 704 C CA . GLU A 1 85 ? 3.680 14.638 -5.179 1.00 71.62 85 GLU A CA 1
ATOM 705 C C . GLU A 1 85 ? 2.932 13.303 -5.206 1.00 71.62 85 GLU A C 1
ATOM 707 O O . GLU A 1 85 ? 2.895 12.643 -6.248 1.00 71.62 85 GLU A O 1
ATOM 712 N N . ASP A 1 86 ? 2.288 12.941 -4.094 1.00 73.81 86 ASP A N 1
ATOM 713 C CA . ASP A 1 86 ? 1.590 11.660 -3.947 1.00 73.81 86 ASP A CA 1
ATOM 714 C C . ASP A 1 86 ? 0.329 11.573 -4.824 1.00 73.81 86 ASP A C 1
ATOM 716 O O . ASP A 1 86 ? -0.005 10.509 -5.335 1.00 73.81 86 ASP A O 1
ATOM 720 N N . LEU A 1 87 ? -0.327 12.697 -5.126 1.00 76.94 87 LEU A N 1
ATOM 721 C CA . LEU A 1 87 ? -1.457 12.742 -6.066 1.00 76.94 87 LEU A CA 1
ATOM 722 C C . LEU A 1 87 ? -1.032 12.905 -7.536 1.00 76.94 87 LEU A C 1
ATOM 724 O O . LEU A 1 87 ? -1.868 13.227 -8.384 1.00 76.94 87 LEU A O 1
ATOM 728 N N . GLY A 1 88 ? 0.259 12.745 -7.852 1.00 69.62 88 GLY A N 1
ATOM 729 C CA . GLY A 1 88 ? 0.768 12.811 -9.225 1.00 69.62 88 GLY A CA 1
ATOM 730 C C . GLY A 1 88 ? 0.654 14.197 -9.872 1.00 69.62 88 GLY A C 1
ATOM 731 O O . GLY A 1 88 ? 0.643 14.310 -11.097 1.00 69.62 88 GLY A O 1
ATOM 732 N N . ARG A 1 89 ? 0.556 15.261 -9.067 1.00 72.88 89 ARG A N 1
ATOM 733 C CA . ARG A 1 89 ? 0.388 16.653 -9.521 1.00 72.88 89 ARG A CA 1
ATOM 734 C C . ARG A 1 89 ? 1.719 17.397 -9.681 1.00 72.88 89 ARG A C 1
ATOM 736 O O . ARG A 1 89 ? 1.713 18.552 -10.105 1.00 72.88 89 ARG A O 1
ATOM 743 N N . SER A 1 90 ? 2.853 16.767 -9.364 1.00 65.38 90 SER A N 1
ATOM 744 C CA . SER A 1 90 ? 4.186 17.345 -9.557 1.00 65.38 90 SER A CA 1
ATOM 745 C C . SER A 1 90 ? 4.719 17.107 -10.975 1.00 65.38 90 SER A C 1
ATOM 747 O O . SER A 1 90 ? 4.677 15.996 -11.510 1.00 65.38 90 SER A O 1
ATOM 749 N N . LEU A 1 91 ? 5.245 18.168 -11.596 1.00 60.41 91 LEU A N 1
ATOM 750 C CA . LEU A 1 91 ? 5.959 18.066 -12.868 1.00 60.41 91 LEU A CA 1
ATOM 751 C C . LEU A 1 91 ? 7.340 17.442 -12.639 1.00 60.41 91 LEU A C 1
ATOM 753 O O . LEU A 1 91 ? 8.045 17.791 -11.695 1.00 60.41 91 LEU A O 1
ATOM 757 N N . ARG A 1 92 ? 7.734 16.529 -13.530 1.00 66.75 92 ARG A N 1
ATOM 758 C CA . ARG A 1 92 ? 9.052 15.888 -13.512 1.00 66.75 92 ARG A CA 1
ATOM 759 C C . ARG A 1 92 ? 10.085 16.733 -14.261 1.00 66.75 92 ARG A C 1
ATOM 761 O O . ARG A 1 92 ? 9.818 17.206 -15.362 1.00 66.75 92 ARG A O 1
ATOM 768 N N . GLU A 1 93 ? 11.302 16.796 -13.729 1.00 66.12 93 GLU A N 1
ATOM 769 C CA . GLU A 1 93 ? 12.488 17.231 -14.474 1.00 66.12 93 GLU A CA 1
ATOM 770 C C . GLU A 1 93 ? 13.126 16.064 -15.249 1.00 66.12 93 GLU A C 1
ATOM 772 O O . GLU A 1 93 ? 13.233 14.942 -14.748 1.00 66.12 93 GLU A O 1
ATOM 777 N N . VAL A 1 94 ? 13.592 16.329 -16.474 1.00 57.47 94 VAL A N 1
ATOM 778 C CA . VAL A 1 94 ? 14.014 15.313 -17.466 1.00 57.47 94 VAL A CA 1
ATOM 779 C C . VAL A 1 94 ? 15.194 14.426 -17.009 1.00 57.47 94 VAL A C 1
ATOM 781 O O . VAL A 1 94 ? 15.378 13.346 -17.560 1.00 57.47 94 VAL A O 1
ATOM 784 N N . ASN A 1 95 ? 15.915 14.788 -15.941 1.00 68.25 95 ASN A N 1
ATOM 785 C CA . ASN A 1 95 ? 17.065 14.035 -15.411 1.00 68.25 95 ASN A CA 1
ATOM 786 C C . ASN A 1 95 ? 16.880 13.482 -13.985 1.00 68.25 95 ASN A C 1
ATOM 788 O O . ASN A 1 95 ? 17.849 13.036 -13.375 1.00 68.25 95 ASN A O 1
ATOM 792 N N . GLN A 1 96 ? 15.660 13.494 -13.444 1.00 80.31 96 GLN A N 1
ATOM 793 C CA . GLN A 1 96 ? 15.377 12.932 -12.119 1.00 80.31 96 GLN A CA 1
ATOM 794 C C . GLN A 1 96 ? 14.651 11.579 -12.213 1.00 80.31 96 GLN A C 1
ATOM 796 O O . GLN A 1 96 ? 13.956 11.335 -13.214 1.00 80.31 96 GLN A O 1
ATOM 801 N N . PRO A 1 97 ? 14.777 10.696 -11.196 1.00 85.06 97 PRO A N 1
ATOM 802 C CA . PRO A 1 97 ? 13.968 9.484 -11.106 1.00 85.06 97 PRO A CA 1
ATOM 803 C C . PRO A 1 97 ? 12.471 9.811 -11.259 1.00 85.06 97 PRO A C 1
ATOM 805 O O . PRO A 1 97 ? 12.031 10.855 -10.771 1.00 85.06 97 PRO A O 1
ATOM 808 N N . PRO A 1 98 ? 11.665 8.956 -11.917 1.00 90.44 98 PRO A N 1
ATOM 809 C CA . PRO A 1 98 ? 10.219 9.154 -12.008 1.00 90.44 98 PRO A CA 1
ATOM 810 C C . PRO A 1 98 ? 9.571 9.371 -10.631 1.00 90.44 98 PRO A C 1
ATOM 812 O O . PRO A 1 98 ? 10.052 8.834 -9.631 1.00 90.44 98 PRO A O 1
ATOM 815 N N . ASN A 1 99 ? 8.490 10.154 -10.554 1.00 90.75 99 ASN A N 1
ATOM 816 C CA . ASN A 1 99 ? 7.743 10.342 -9.302 1.00 90.75 99 ASN A CA 1
ATOM 817 C C . ASN A 1 99 ? 7.008 9.049 -8.893 1.00 90.75 99 ASN A C 1
ATOM 819 O O . ASN A 1 99 ? 6.932 8.097 -9.673 1.00 90.75 99 ASN A O 1
ATOM 823 N N . LYS A 1 100 ? 6.491 8.998 -7.658 1.00 92.31 100 LYS A N 1
ATOM 824 C CA . LYS A 1 100 ? 5.781 7.818 -7.128 1.00 92.31 100 LYS A CA 1
ATOM 825 C C . LYS A 1 100 ? 4.650 7.365 -8.053 1.00 92.31 100 LYS A C 1
ATOM 827 O O . LYS A 1 100 ? 4.611 6.194 -8.412 1.00 92.31 100 LYS A O 1
ATOM 832 N N . TRP A 1 101 ? 3.819 8.302 -8.518 1.00 93.19 101 TRP A N 1
ATOM 833 C CA . TRP A 1 101 ? 2.697 8.005 -9.413 1.00 93.19 101 TRP A CA 1
ATOM 834 C C . TRP A 1 101 ? 3.131 7.253 -10.674 1.00 93.19 101 TRP A C 1
ATOM 836 O O . TRP A 1 101 ? 2.588 6.196 -10.973 1.00 93.19 101 TRP A O 1
ATOM 846 N N . ILE A 1 102 ? 4.148 7.749 -11.389 1.00 93.94 102 ILE A N 1
ATOM 847 C CA . ILE A 1 102 ? 4.660 7.095 -12.604 1.00 93.94 102 ILE A CA 1
ATOM 848 C C . ILE A 1 102 ? 5.233 5.715 -12.274 1.00 93.94 102 ILE A C 1
ATOM 850 O O . ILE A 1 102 ? 4.982 4.757 -13.005 1.00 93.94 102 ILE A O 1
ATOM 854 N N . VAL A 1 103 ? 5.997 5.598 -11.182 1.00 96.06 103 VAL A N 1
ATOM 855 C CA . VAL A 1 103 ? 6.570 4.309 -10.773 1.00 96.06 103 VAL A CA 1
ATOM 856 C C . VAL A 1 103 ? 5.463 3.296 -10.491 1.00 96.06 103 VAL A C 1
ATOM 858 O O . VAL A 1 103 ? 5.513 2.195 -11.032 1.00 96.06 103 VAL A O 1
ATOM 861 N N . TYR A 1 104 ? 4.458 3.654 -9.696 1.00 97.69 104 TYR A N 1
ATOM 862 C CA . TYR A 1 104 ? 3.391 2.738 -9.294 1.00 97.69 104 TYR A CA 1
ATOM 863 C C . TYR A 1 104 ? 2.446 2.409 -10.463 1.00 97.69 104 TYR A C 1
ATOM 865 O O . TYR A 1 104 ? 2.169 1.236 -10.707 1.00 97.69 104 TYR A O 1
ATOM 873 N N . GLU A 1 105 ? 2.033 3.405 -11.254 1.00 97.38 105 GLU A N 1
ATOM 874 C CA . GLU A 1 105 ? 1.066 3.243 -12.351 1.00 97.38 105 GLU A CA 1
ATOM 875 C C . GLU A 1 105 ? 1.671 2.604 -13.608 1.00 97.38 105 GLU A C 1
ATOM 877 O O . GLU A 1 105 ? 1.044 1.755 -14.245 1.00 97.38 105 GLU A O 1
ATOM 882 N N . GLN A 1 106 ? 2.859 3.054 -14.022 1.00 95.62 106 GLN A N 1
ATOM 883 C CA . GLN A 1 106 ? 3.382 2.785 -15.367 1.00 95.62 106 GLN A CA 1
ATOM 884 C C . GLN A 1 106 ? 4.494 1.742 -15.365 1.00 95.62 106 GLN A C 1
ATOM 886 O O . GLN A 1 106 ? 4.580 0.968 -16.315 1.00 95.62 106 GLN A O 1
ATOM 891 N N . ILE A 1 107 ? 5.322 1.705 -14.315 1.00 96.12 107 ILE A N 1
ATOM 892 C CA . ILE A 1 107 ? 6.467 0.786 -14.235 1.00 96.12 107 ILE A CA 1
ATOM 893 C C . ILE A 1 107 ? 6.086 -0.486 -13.477 1.00 96.12 107 ILE A C 1
ATOM 895 O O . ILE A 1 107 ? 6.148 -1.579 -14.033 1.00 96.12 107 ILE A O 1
ATOM 899 N N . LEU A 1 108 ? 5.669 -0.344 -12.218 1.00 97.62 108 LEU A N 1
ATOM 900 C CA . LEU A 1 108 ? 5.347 -1.466 -11.337 1.00 97.62 108 LEU A CA 1
ATOM 901 C C . LEU A 1 108 ? 3.928 -1.998 -11.535 1.00 97.62 108 LEU A C 1
ATOM 903 O O . LEU A 1 108 ? 3.669 -3.143 -11.176 1.00 97.62 108 LEU A O 1
ATOM 907 N N . ARG A 1 109 ? 3.031 -1.208 -12.142 1.00 97.81 109 ARG A N 1
ATOM 908 C CA . ARG A 1 109 ? 1.654 -1.621 -12.462 1.00 97.81 109 ARG A CA 1
ATOM 909 C C . ARG A 1 109 ? 0.883 -2.090 -11.222 1.00 97.81 109 ARG A C 1
ATOM 911 O O . ARG A 1 109 ? 0.144 -3.065 -11.294 1.00 97.81 109 ARG A O 1
ATOM 918 N N . ILE A 1 110 ? 1.069 -1.399 -10.098 1.00 98.44 110 ILE A N 1
ATOM 919 C CA . ILE A 1 110 ? 0.506 -1.780 -8.796 1.00 98.44 110 ILE A CA 1
ATOM 920 C C . ILE A 1 110 ? -1.021 -1.636 -8.867 1.00 98.44 110 ILE A C 1
ATOM 922 O O . ILE A 1 110 ? -1.484 -0.520 -9.120 1.00 98.44 110 ILE A O 1
ATOM 926 N N . PRO A 1 111 ? -1.806 -2.709 -8.660 1.00 98.38 111 PRO A N 1
ATOM 927 C CA . PRO A 1 111 ? -3.261 -2.685 -8.818 1.00 98.38 111 PRO A CA 1
ATOM 928 C C . PRO A 1 111 ? -3.987 -1.629 -7.980 1.00 98.38 111 PRO A C 1
ATOM 930 O O . PRO A 1 111 ? -4.887 -0.968 -8.500 1.00 98.38 111 PRO A O 1
ATOM 933 N N . TYR A 1 112 ? -3.580 -1.434 -6.722 1.00 98.56 112 TYR A N 1
ATOM 934 C CA . TYR A 1 112 ? -4.232 -0.501 -5.800 1.00 98.56 112 TYR A CA 1
ATOM 935 C C . TYR A 1 112 ? -3.245 0.499 -5.202 1.00 98.56 112 TYR A C 1
ATOM 937 O O . TYR A 1 112 ? -2.202 0.124 -4.663 1.00 98.56 112 TYR A O 1
ATOM 945 N N . TYR A 1 113 ? -3.599 1.781 -5.263 1.00 98.38 113 TYR A N 1
ATOM 946 C CA . TYR A 1 113 ? -2.821 2.866 -4.679 1.00 98.38 113 TYR A CA 1
ATOM 947 C C . TYR A 1 113 ? -3.700 3.737 -3.784 1.00 98.38 113 TYR A C 1
ATOM 949 O O . TYR A 1 113 ? -4.731 4.260 -4.207 1.00 98.38 113 TYR A O 1
ATOM 957 N N . PHE A 1 114 ? -3.285 3.881 -2.533 1.00 97.94 114 PHE A N 1
ATOM 958 C CA . PHE A 1 114 ? -4.029 4.554 -1.483 1.00 97.94 114 PHE A CA 1
ATOM 959 C C . PHE A 1 114 ? -3.206 5.696 -0.900 1.00 97.94 114 PHE A C 1
ATOM 961 O O . PHE A 1 114 ? -2.036 5.520 -0.567 1.00 97.94 114 PHE A O 1
ATOM 968 N N . VAL A 1 115 ? -3.832 6.857 -0.738 1.00 96.50 115 VAL A N 1
ATOM 969 C CA . VAL A 1 115 ? -3.217 8.027 -0.106 1.00 96.50 115 VAL A CA 1
ATOM 970 C C . VAL A 1 115 ? -4.118 8.471 1.033 1.00 96.50 115 VAL A C 1
ATOM 972 O O . VAL A 1 115 ? -5.292 8.764 0.810 1.00 96.50 115 VAL A O 1
ATOM 975 N N . TYR A 1 116 ? -3.583 8.504 2.250 1.00 95.62 116 TYR A N 1
ATOM 976 C CA . TYR A 1 116 ? -4.341 8.864 3.444 1.00 95.62 116 TYR A CA 1
ATOM 977 C C . TYR A 1 116 ? -3.672 10.006 4.200 1.00 95.62 116 TYR A C 1
ATOM 979 O O . TYR A 1 116 ? -2.524 9.902 4.640 1.00 95.62 116 TYR A O 1
ATOM 987 N N . ASN A 1 117 ? -4.405 11.107 4.359 1.00 92.88 117 ASN A N 1
ATOM 988 C CA . ASN A 1 117 ? -3.964 12.249 5.139 1.00 92.88 117 ASN A CA 1
ATOM 989 C C . ASN A 1 117 ? -4.319 12.039 6.607 1.00 92.88 117 ASN A C 1
ATOM 991 O O . ASN A 1 117 ? -5.462 12.173 7.031 1.00 92.88 117 ASN A O 1
ATOM 995 N N . ARG A 1 118 ? -3.298 11.774 7.419 1.00 85.44 118 ARG A N 1
ATOM 996 C CA . ARG A 1 118 ? -3.478 11.466 8.842 1.00 85.44 118 ARG A CA 1
ATOM 997 C C . ARG A 1 118 ? -3.911 12.660 9.708 1.00 85.44 11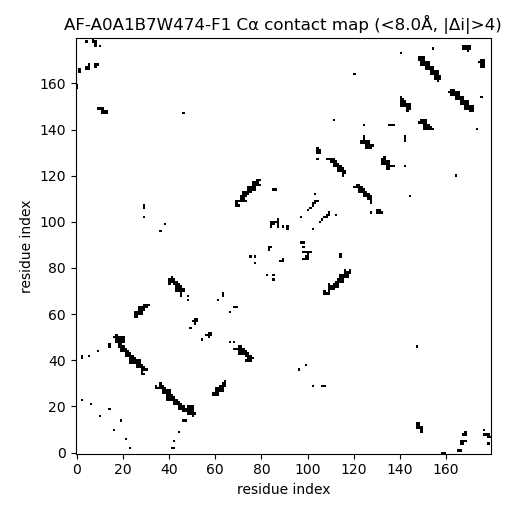8 ARG A C 1
ATOM 999 O O . ARG A 1 118 ? -4.033 12.466 10.919 1.00 85.44 118 ARG A O 1
ATOM 1006 N N . TYR A 1 119 ? -4.045 13.859 9.135 1.00 86.81 119 TYR A N 1
ATOM 1007 C CA . TYR A 1 119 ? -4.436 15.093 9.826 1.00 86.81 119 TYR A CA 1
ATOM 1008 C C . TYR A 1 119 ? -5.832 15.585 9.430 1.00 86.81 119 TYR A C 1
ATOM 1010 O O . TYR A 1 119 ? -6.501 16.191 10.261 1.00 86.81 119 TYR A O 1
ATOM 1018 N N . THR A 1 120 ? -6.250 15.357 8.180 1.00 90.81 120 THR A N 1
ATOM 1019 C CA . THR A 1 120 ? -7.583 15.735 7.666 1.00 90.81 120 THR A CA 1
ATOM 1020 C C . THR A 1 120 ? -8.533 14.548 7.535 1.00 90.81 120 THR A C 1
ATOM 1022 O O . THR A 1 120 ? -9.712 14.744 7.262 1.00 90.81 120 THR A O 1
ATOM 1025 N N . ASP A 1 121 ? -8.015 13.331 7.709 1.00 91.06 121 ASP A N 1
ATOM 1026 C CA . ASP A 1 121 ? -8.694 12.060 7.461 1.00 91.06 121 ASP A CA 1
ATOM 1027 C C . ASP A 1 121 ? -9.155 11.856 6.004 1.00 91.06 121 ASP A C 1
ATOM 1029 O O . ASP A 1 121 ? -9.927 10.948 5.695 1.00 91.06 121 ASP A O 1
ATOM 1033 N N . GLU A 1 122 ? -8.631 12.653 5.067 1.00 92.38 122 GLU A N 1
ATOM 1034 C CA . GLU A 1 122 ? -8.8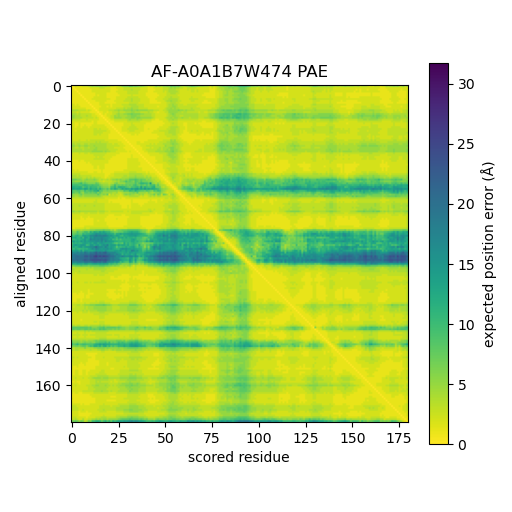89 12.469 3.642 1.00 92.38 122 GLU A CA 1
ATOM 1035 C C . GLU A 1 122 ? -8.261 11.168 3.144 1.00 92.38 122 GLU A C 1
ATOM 1037 O O . GLU A 1 122 ? -7.053 10.944 3.264 1.00 92.38 122 GLU A O 1
ATOM 1042 N N . PHE A 1 123 ? -9.096 10.318 2.549 1.00 94.56 123 PHE A N 1
ATOM 1043 C CA . PHE A 1 123 ? -8.696 9.028 2.011 1.00 94.56 123 PHE A CA 1
ATOM 1044 C C . PHE A 1 123 ? -8.972 8.967 0.508 1.00 94.56 123 PHE A C 1
ATOM 1046 O O . PHE A 1 123 ? -10.117 8.879 0.059 1.00 94.56 123 PHE A O 1
ATOM 1053 N N . HIS A 1 124 ? -7.902 9.015 -0.283 1.00 95.56 124 HIS A N 1
ATOM 1054 C CA . HIS A 1 124 ? -7.956 8.870 -1.730 1.00 95.56 124 HIS A CA 1
ATOM 1055 C C . HIS A 1 124 ? -7.617 7.439 -2.134 1.00 95.56 124 HIS A C 1
ATOM 1057 O O . HIS A 1 124 ? -6.588 6.885 -1.744 1.00 95.56 124 HIS A O 1
ATOM 1063 N N . CYS A 1 125 ? -8.487 6.863 -2.956 1.00 97.44 125 CYS A N 1
ATOM 1064 C CA . CYS A 1 125 ? -8.381 5.494 -3.426 1.00 97.44 125 CYS A CA 1
ATOM 1065 C C . CYS A 1 125 ? -8.232 5.469 -4.938 1.00 97.44 125 CYS A C 1
ATOM 1067 O O . CYS A 1 125 ? -9.054 6.058 -5.640 1.00 97.44 125 CYS A O 1
ATOM 1069 N N . PHE A 1 126 ? -7.229 4.757 -5.438 1.00 97.81 126 PHE A N 1
ATOM 1070 C CA . PHE A 1 126 ? -6.989 4.598 -6.864 1.00 97.81 126 PHE A CA 1
ATOM 1071 C C . PHE A 1 126 ? -6.836 3.126 -7.233 1.00 97.81 126 PHE A C 1
ATOM 1073 O O . PHE A 1 126 ? -6.173 2.359 -6.535 1.00 97.81 126 PHE A O 1
ATOM 1080 N N . GLY A 1 127 ? -7.441 2.745 -8.355 1.00 98.00 127 GLY A N 1
ATOM 1081 C CA . GLY A 1 127 ? -7.331 1.416 -8.944 1.00 98.00 127 GLY A CA 1
ATOM 1082 C C . GLY A 1 127 ? -6.757 1.502 -10.347 1.00 98.00 127 GLY A C 1
ATOM 1083 O O . GLY A 1 127 ? -7.100 2.411 -11.110 1.00 98.00 127 GLY A O 1
ATOM 1084 N N . LEU A 1 128 ? -5.864 0.579 -10.694 1.00 97.81 128 LEU A N 1
ATOM 1085 C CA . LEU A 1 128 ? -5.275 0.508 -12.025 1.00 97.81 128 LEU A CA 1
ATOM 1086 C C . LEU A 1 128 ? -6.275 -0.123 -12.997 1.00 97.81 128 LEU A C 1
ATOM 1088 O O . LEU A 1 128 ? -6.460 -1.337 -13.022 1.00 97.81 128 LEU A O 1
ATOM 1092 N N . VAL A 1 129 ? -6.906 0.702 -13.830 1.00 95.38 129 VAL A N 1
ATOM 1093 C CA . VAL A 1 129 ? -7.883 0.245 -14.824 1.00 95.38 129 VAL A CA 1
ATOM 1094 C C . VAL A 1 129 ? -7.302 0.435 -16.218 1.00 95.38 129 VAL A C 1
ATOM 1096 O O . VAL A 1 129 ? -6.966 1.549 -16.632 1.00 95.38 129 VAL A O 1
ATOM 1099 N N . MET A 1 130 ? -7.191 -0.672 -16.956 1.00 90.50 130 MET A N 1
ATOM 1100 C CA . MET A 1 130 ? -6.450 -0.777 -18.217 1.00 90.50 130 MET A CA 1
ATOM 1101 C C . MET A 1 130 ? -4.986 -0.376 -18.046 1.00 90.50 130 MET A C 1
ATOM 1103 O O . MET A 1 130 ? -4.143 -1.236 -17.844 1.00 90.50 130 MET A O 1
ATOM 1107 N N . ASN A 1 131 ? -4.678 0.919 -18.130 1.00 90.56 131 ASN A N 1
ATOM 1108 C CA . ASN A 1 131 ? -3.316 1.443 -18.098 1.00 90.56 131 ASN A CA 1
ATOM 1109 C C . ASN A 1 131 ? -3.137 2.690 -17.233 1.00 90.56 131 ASN A C 1
ATOM 1111 O O . ASN A 1 131 ? -2.057 3.272 -17.275 1.00 90.56 131 ASN A O 1
ATOM 1115 N N . ARG A 1 132 ? -4.172 3.124 -16.506 1.00 96.06 132 ARG A N 1
ATOM 1116 C CA . ARG A 1 132 ? -4.125 4.346 -15.700 1.00 96.06 132 ARG A CA 1
ATOM 1117 C C . ARG A 1 132 ? -4.844 4.159 -14.382 1.00 96.06 132 ARG A C 1
ATOM 1119 O O . ARG A 1 132 ? -5.826 3.418 -14.314 1.00 96.06 132 ARG A O 1
ATOM 1126 N N . TYR A 1 133 ? -4.377 4.868 -13.369 1.00 97.56 133 TYR A N 1
ATOM 1127 C CA . TYR A 1 133 ? -5.099 4.977 -12.120 1.00 97.56 133 TYR A CA 1
ATOM 1128 C C . TYR A 1 133 ? -6.389 5.765 -12.312 1.00 97.56 133 TYR A C 1
ATOM 1130 O O . TYR A 1 133 ? -6.410 6.840 -12.912 1.00 97.56 133 TYR A O 1
ATOM 1138 N N . GLN A 1 134 ? -7.475 5.206 -11.790 1.00 96.94 134 GLN A N 1
ATOM 1139 C CA . GLN A 1 134 ? -8.777 5.851 -11.714 1.00 96.94 134 GLN A CA 1
ATOM 1140 C C . GLN A 1 134 ? -9.206 5.941 -10.251 1.00 96.94 134 GLN A C 1
ATOM 1142 O O . GLN A 1 134 ? -8.950 4.995 -9.501 1.00 96.94 134 GLN A O 1
ATOM 1147 N N . PRO A 1 135 ? -9.852 7.044 -9.832 1.00 96.62 135 PRO A N 1
ATOM 1148 C CA . PRO A 1 135 ? -10.439 7.128 -8.505 1.00 96.62 135 PRO A CA 1
ATOM 1149 C C . PRO A 1 135 ? -11.430 5.983 -8.281 1.00 96.62 135 PRO A C 1
ATOM 1151 O O . PRO A 1 135 ? -12.297 5.736 -9.119 1.00 96.62 135 PRO A O 1
ATOM 1154 N N . LEU A 1 136 ? -11.310 5.308 -7.144 1.00 96.38 136 LEU A N 1
ATOM 1155 C CA . LEU A 1 136 ? -12.265 4.311 -6.682 1.00 96.38 136 LEU A CA 1
ATOM 1156 C C . LEU A 1 136 ? -13.215 4.962 -5.684 1.00 96.38 136 LEU A C 1
ATOM 1158 O O . LEU A 1 136 ? -12.792 5.688 -4.783 1.00 96.38 136 LEU A O 1
ATOM 1162 N N . SER A 1 137 ? -14.507 4.696 -5.837 1.00 91.19 137 SER A N 1
ATOM 1163 C CA . SER A 1 137 ? -15.499 5.082 -4.839 1.00 91.19 137 SER A CA 1
ATOM 1164 C C . SER A 1 137 ? -15.449 4.114 -3.662 1.00 91.19 137 SER A C 1
ATOM 1166 O O . SER A 1 137 ? -15.409 2.899 -3.853 1.00 91.19 137 SER A O 1
ATOM 1168 N N . MET A 1 138 ? -15.480 4.656 -2.447 1.00 89.50 138 MET A N 1
ATOM 1169 C CA . MET A 1 138 ? -15.706 3.853 -1.250 1.00 89.50 138 MET A CA 1
ATOM 1170 C C . MET A 1 138 ? -17.179 3.454 -1.189 1.00 89.50 138 MET A C 1
ATOM 1172 O O . MET A 1 138 ? -18.057 4.312 -1.281 1.00 89.50 138 MET A O 1
ATOM 1176 N N . ASN A 1 139 ? -17.441 2.162 -1.012 1.00 81.88 139 ASN A N 1
ATOM 1177 C CA . ASN A 1 139 ? -18.779 1.622 -0.810 1.00 81.88 139 ASN A CA 1
ATOM 1178 C C . ASN A 1 139 ? -18.822 0.984 0.582 1.00 81.88 139 ASN A C 1
ATOM 1180 O O . ASN A 1 139 ? -18.040 0.084 0.879 1.00 81.88 139 ASN A O 1
ATOM 1184 N N . GLY A 1 140 ? -19.723 1.447 1.449 1.00 87.00 140 GLY A N 1
ATOM 1185 C CA . GLY A 1 140 ? -19.758 0.976 2.835 1.00 87.00 140 GLY A CA 1
ATOM 1186 C C . GLY A 1 140 ? -18.502 1.394 3.603 1.00 87.00 140 GLY A C 1
ATOM 1187 O O . GLY A 1 140 ? -18.234 2.586 3.727 1.00 87.00 140 GLY A O 1
ATOM 1188 N N . LEU A 1 141 ? -17.747 0.422 4.126 1.00 93.00 141 LEU A N 1
ATOM 1189 C CA . LEU A 1 141 ? -16.577 0.678 4.975 1.00 93.00 141 LEU A CA 1
ATOM 1190 C C . LEU A 1 141 ? -15.352 1.204 4.210 1.00 93.00 141 LEU A C 1
ATOM 1192 O O . LEU A 1 141 ? -14.484 1.830 4.817 1.00 93.00 141 LEU A O 1
ATOM 1196 N N . GLY A 1 142 ? -15.255 0.956 2.899 1.00 95.81 142 GLY A N 1
ATOM 1197 C CA . GLY A 1 142 ? -14.094 1.369 2.113 1.00 95.81 142 GLY A CA 1
ATOM 1198 C C . GLY A 1 142 ? -14.054 0.769 0.711 1.00 95.81 142 GLY A C 1
ATOM 1199 O O . GLY A 1 142 ? -15.070 0.723 0.019 1.00 95.81 142 GLY A O 1
ATOM 1200 N N . VAL A 1 143 ? -12.874 0.319 0.283 1.00 97.62 143 VAL A N 1
ATOM 1201 C CA . VAL A 1 143 ? -12.648 -0.287 -1.041 1.00 97.62 143 VAL A CA 1
ATOM 1202 C C . VAL A 1 143 ? -12.347 -1.769 -0.886 1.00 97.62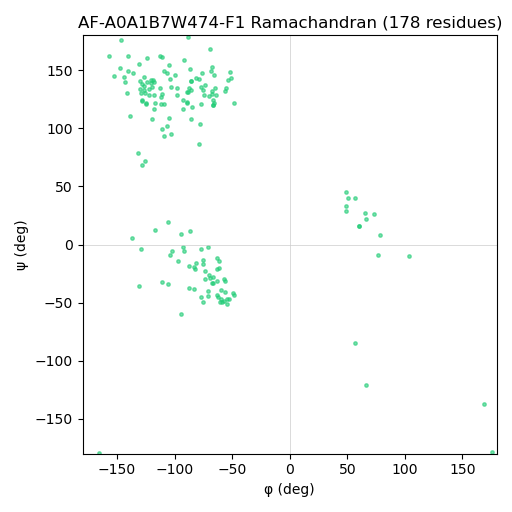 143 VAL A C 1
ATOM 1204 O O . VAL A 1 143 ? -11.473 -2.130 -0.106 1.00 97.62 143 VAL A O 1
ATOM 1207 N N . TRP A 1 144 ? -13.057 -2.609 -1.637 1.00 97.62 144 TRP A N 1
ATOM 1208 C CA . TRP A 1 144 ? -12.843 -4.055 -1.691 1.00 97.62 144 TRP A CA 1
ATOM 1209 C C . TRP A 1 144 ? -11.800 -4.421 -2.756 1.00 97.62 144 TRP A C 1
ATOM 1211 O O . TRP A 1 144 ? -11.887 -3.948 -3.890 1.00 97.62 144 TRP A O 1
ATOM 1221 N N . LEU A 1 145 ? -10.814 -5.245 -2.392 1.00 97.50 145 LEU A N 1
ATOM 1222 C CA . LEU A 1 145 ? -9.729 -5.704 -3.257 1.00 97.50 145 LEU A CA 1
ATOM 1223 C C . LEU A 1 145 ? -9.916 -7.199 -3.537 1.00 97.50 145 LEU A C 1
ATOM 1225 O O . LEU A 1 145 ? -9.532 -8.041 -2.726 1.00 97.50 145 LEU A O 1
ATOM 1229 N N . GLU A 1 146 ? -10.480 -7.513 -4.704 1.00 95.38 146 GLU A N 1
ATOM 1230 C CA . GLU A 1 146 ? -10.966 -8.861 -5.041 1.00 95.38 146 GLU A CA 1
ATOM 1231 C C . GLU A 1 146 ? -9.905 -9.963 -4.880 1.00 95.38 146 GLU A C 1
ATOM 1233 O O . GLU A 1 146 ? -10.173 -10.978 -4.252 1.00 95.38 146 GLU A O 1
ATOM 1238 N N . GLU A 1 147 ? -8.685 -9.751 -5.385 1.00 96.25 147 GLU A N 1
ATOM 1239 C CA . GLU A 1 147 ? -7.605 -10.755 -5.338 1.00 96.25 147 GLU A CA 1
ATOM 1240 C C . GLU A 1 147 ? -7.114 -11.045 -3.912 1.00 96.25 147 GLU A C 1
ATOM 1242 O O . GLU A 1 147 ? -6.754 -12.175 -3.600 1.00 96.25 147 GLU A O 1
ATOM 1247 N N . ALA A 1 148 ? -7.125 -10.041 -3.031 1.00 97.69 148 ALA A N 1
ATOM 1248 C CA . ALA A 1 148 ? -6.766 -10.235 -1.630 1.00 97.69 148 ALA A CA 1
ATOM 1249 C C . ALA A 1 148 ? -7.927 -10.794 -0.799 1.00 97.69 148 ALA A C 1
ATOM 1251 O O . ALA A 1 148 ? -7.690 -11.227 0.323 1.00 97.69 148 ALA A O 1
ATOM 1252 N N . GLU A 1 149 ? -9.163 -10.743 -1.308 1.00 97.88 149 GLU A N 1
ATOM 1253 C CA . GLU A 1 149 ? -10.391 -10.992 -0.544 1.00 97.88 149 GLU A CA 1
ATOM 1254 C C . GLU A 1 149 ? -10.447 -10.172 0.756 1.00 97.88 149 GLU A C 1
ATOM 1256 O O . GLU A 1 149 ? -10.860 -10.654 1.814 1.00 97.88 149 GLU A O 1
ATOM 1261 N N . LEU A 1 150 ? -10.000 -8.917 0.669 1.00 98.06 150 LEU A N 1
ATOM 1262 C CA . LEU A 1 150 ? -9.969 -7.965 1.771 1.00 98.06 150 LEU A CA 1
ATOM 1263 C C . LEU A 1 150 ? -10.460 -6.602 1.313 1.00 98.06 150 LEU A C 1
ATOM 1265 O O . LEU A 1 150 ? -10.186 -6.169 0.194 1.00 98.06 150 LEU A O 1
ATOM 1269 N N . GLY A 1 151 ? -11.095 -5.873 2.221 1.00 98.06 151 GLY A N 1
ATOM 1270 C CA . GLY A 1 151 ? -11.375 -4.462 2.037 1.00 98.06 151 GLY A CA 1
ATOM 1271 C C . GLY A 1 151 ? -10.483 -3.578 2.899 1.00 98.06 151 GLY A C 1
ATOM 1272 O O . GLY A 1 151 ? -10.118 -3.962 4.005 1.00 98.06 151 GLY A O 1
ATOM 1273 N N . LEU A 1 152 ? -10.139 -2.385 2.412 1.00 98.56 152 LEU A N 1
ATOM 1274 C CA . LEU A 1 152 ? -9.441 -1.355 3.184 1.00 98.56 152 LEU A CA 1
ATOM 1275 C C . LEU A 1 152 ? -10.372 -0.169 3.424 1.00 98.56 152 LEU A C 1
ATOM 1277 O O . LEU A 1 152 ? -10.939 0.374 2.474 1.00 98.56 152 LEU A O 1
ATOM 1281 N N . GLY A 1 153 ? -10.526 0.227 4.686 1.00 97.62 153 GLY A N 1
ATOM 1282 C CA . GLY A 1 153 ? -11.464 1.272 5.090 1.00 97.62 153 GLY A CA 1
ATOM 1283 C C . GLY A 1 153 ? -10.981 2.115 6.263 1.00 97.62 153 GLY A C 1
ATOM 1284 O O . GLY A 1 153 ? -9.928 1.841 6.842 1.00 97.62 153 GLY A O 1
ATOM 1285 N N . LEU A 1 154 ? -11.772 3.133 6.610 1.00 96.69 154 LEU A N 1
ATOM 1286 C CA . LEU A 1 154 ? -11.543 3.995 7.772 1.00 96.69 154 LEU A CA 1
ATOM 1287 C C . LEU A 1 154 ? -12.298 3.445 8.985 1.00 96.69 154 LEU A C 1
ATOM 1289 O O . LEU A 1 154 ? -13.526 3.392 9.006 1.00 96.69 154 LEU A O 1
ATOM 1293 N N . TRP A 1 155 ? -11.549 3.049 10.007 1.00 96.88 155 TRP A N 1
ATOM 1294 C CA . TRP A 1 155 ? -12.061 2.575 11.284 1.00 96.88 155 TRP A CA 1
ATOM 1295 C C . TRP A 1 155 ? -11.786 3.612 12.375 1.00 96.88 155 TRP A C 1
ATOM 1297 O O . TRP A 1 155 ? -10.632 3.945 12.643 1.00 96.88 155 TRP A O 1
ATOM 1307 N N . GLU A 1 156 ? -12.839 4.109 13.023 1.00 96.38 156 GLU A N 1
ATOM 1308 C CA . GLU A 1 156 ? -12.717 4.956 14.209 1.00 96.38 156 GLU A CA 1
ATOM 1309 C C . GLU A 1 156 ? -12.588 4.084 15.462 1.00 96.38 156 GLU A C 1
ATOM 1311 O O . GLU A 1 156 ? -13.483 3.302 15.793 1.00 96.38 156 GLU A O 1
ATOM 1316 N N . GLY A 1 157 ? -11.461 4.208 16.162 1.00 95.56 157 GLY A N 1
ATOM 1317 C CA . GLY A 1 157 ? -11.236 3.458 17.390 1.00 95.56 157 GLY A CA 1
ATOM 1318 C C . GLY A 1 157 ? -9.852 3.645 17.993 1.00 95.56 157 GLY A C 1
ATOM 1319 O O . GLY A 1 157 ? -9.024 4.415 17.501 1.00 95.56 157 GLY A O 1
ATOM 1320 N N . GLU A 1 158 ? -9.616 2.945 19.100 1.00 96.25 158 GLU A N 1
ATOM 1321 C CA . GLU A 1 158 ? -8.360 3.001 19.844 1.00 96.25 158 GLU A CA 1
ATOM 1322 C C . GLU A 1 158 ? -7.393 1.907 19.379 1.00 96.25 158 GLU A C 1
ATOM 1324 O O . GLU A 1 158 ? -7.709 0.719 19.430 1.00 96.25 158 GLU A O 1
ATOM 1329 N N . TYR A 1 159 ? -6.187 2.298 18.969 1.00 96.12 159 TYR A N 1
ATOM 1330 C CA . TYR A 1 159 ? -5.090 1.368 18.708 1.00 96.12 159 TYR A CA 1
ATOM 1331 C C . TYR A 1 159 ? -3.838 1.820 19.458 1.00 96.12 159 TYR A C 1
ATOM 1333 O O . TYR A 1 159 ? -3.388 2.955 19.302 1.00 96.12 159 TYR A O 1
ATOM 1341 N N . GLN A 1 160 ? -3.297 0.928 20.295 1.00 94.75 160 GLN A N 1
ATOM 1342 C CA . GLN A 1 160 ? -2.155 1.196 21.183 1.00 94.75 160 GLN A CA 1
ATOM 1343 C C . GLN A 1 160 ? -2.304 2.502 21.998 1.00 94.75 160 GLN A C 1
ATOM 1345 O O . GLN A 1 160 ? -1.371 3.297 22.094 1.00 94.75 160 GLN A O 1
ATOM 1350 N N . GLY A 1 161 ? -3.490 2.735 22.577 1.00 95.31 161 GLY A N 1
ATOM 1351 C CA . GLY A 1 161 ? -3.769 3.895 23.434 1.00 95.31 161 GLY A CA 1
ATOM 1352 C C . GLY A 1 161 ? -4.033 5.211 22.695 1.00 95.31 161 GLY A C 1
ATOM 1353 O O . GLY A 1 161 ? -4.115 6.258 23.336 1.00 95.31 161 GLY A O 1
ATOM 1354 N N . LEU A 1 162 ? -4.156 5.188 21.362 1.00 94.88 162 LEU A N 1
ATOM 1355 C CA . LEU A 1 162 ? -4.508 6.359 20.560 1.00 94.88 162 LEU A CA 1
ATOM 1356 C C . LEU A 1 162 ? -5.838 6.143 19.828 1.00 94.88 162 LEU A C 1
ATOM 1358 O O . LEU A 1 162 ? -5.942 5.291 18.943 1.00 94.88 162 LEU A O 1
ATOM 1362 N N . THR A 1 163 ? -6.835 6.960 20.167 1.00 96.00 163 THR A N 1
ATOM 1363 C CA . THR A 1 163 ? -8.138 6.996 19.488 1.00 96.00 163 THR A CA 1
ATOM 1364 C C . THR A 1 163 ? -8.108 7.983 18.332 1.00 96.00 163 THR A C 1
ATOM 1366 O O . THR A 1 163 ? -7.811 9.161 18.530 1.00 96.00 163 THR A O 1
ATOM 1369 N N . ARG A 1 164 ? -8.394 7.499 17.122 1.00 95.12 164 ARG A N 1
ATOM 1370 C CA . ARG A 1 164 ? -8.484 8.294 15.884 1.00 95.12 164 ARG A CA 1
ATOM 1371 C C . ARG A 1 164 ? -9.167 7.477 14.784 1.00 95.12 164 ARG A C 1
ATOM 1373 O O . ARG A 1 164 ? -9.507 6.314 15.001 1.00 95.12 164 ARG A O 1
ATOM 1380 N N . GLN A 1 165 ? -9.308 8.060 13.595 1.00 96.06 165 GLN A N 1
ATOM 1381 C CA . GLN A 1 165 ? -9.539 7.279 12.384 1.00 96.06 165 GLN A CA 1
ATOM 1382 C C . GLN A 1 165 ? -8.241 6.599 11.940 1.00 96.06 165 GLN A C 1
ATOM 1384 O O . GLN A 1 165 ? -7.163 7.206 11.919 1.00 96.06 165 GLN A O 1
ATOM 1389 N N . TRP A 1 166 ? -8.352 5.316 11.625 1.00 97.12 166 TRP A N 1
ATOM 1390 C CA . TRP A 1 166 ? -7.264 4.463 11.175 1.00 97.12 166 TRP A CA 1
ATOM 1391 C C . TRP A 1 166 ? -7.641 3.784 9.868 1.00 97.12 166 TRP A C 1
ATOM 1393 O O . TRP A 1 166 ? -8.770 3.324 9.716 1.00 97.12 166 TRP A O 1
ATOM 1403 N N . LEU A 1 167 ? -6.676 3.602 8.969 1.00 97.81 167 LEU A N 1
ATOM 1404 C CA . LEU A 1 167 ? -6.838 2.611 7.910 1.00 97.81 167 LEU A CA 1
ATOM 1405 C C . LEU A 1 167 ? -6.776 1.205 8.512 1.00 97.81 167 LEU A C 1
ATOM 1407 O O . LEU A 1 167 ? -5.818 0.880 9.224 1.00 97.81 167 LEU A O 1
ATOM 1411 N N . ARG A 1 168 ? -7.776 0.373 8.220 1.00 98.06 168 ARG A N 1
ATOM 1412 C CA . ARG A 1 168 ? -7.862 -1.001 8.726 1.00 98.06 168 ARG A CA 1
ATOM 1413 C C . ARG A 1 168 ? -8.460 -1.939 7.683 1.00 98.06 168 ARG A C 1
ATOM 1415 O O . ARG A 1 168 ? -9.350 -1.549 6.928 1.00 98.06 168 ARG A O 1
ATOM 1422 N N . TRP A 1 169 ? -7.958 -3.170 7.646 1.00 98.44 169 TRP A N 1
ATOM 1423 C CA . TRP A 1 169 ? -8.489 -4.208 6.767 1.00 98.44 169 TRP A CA 1
ATOM 1424 C C . TRP A 1 169 ? -9.774 -4.821 7.343 1.00 98.44 169 TRP A C 1
ATOM 1426 O O . TRP A 1 169 ? -9.887 -5.002 8.560 1.00 98.44 169 TRP A O 1
ATOM 1436 N N . TYR A 1 170 ? -10.734 -5.140 6.478 1.00 98.12 170 TYR A N 1
ATOM 1437 C CA . TYR A 1 170 ? -11.997 -5.800 6.814 1.00 98.12 170 TYR A CA 1
ATOM 1438 C C . TYR A 1 170 ? -12.277 -6.990 5.887 1.00 98.12 170 TYR A C 1
ATOM 1440 O O . TYR A 1 170 ? -11.756 -7.057 4.772 1.00 98.12 170 TYR A O 1
ATOM 1448 N N . ASP A 1 171 ? -13.074 -7.942 6.371 1.00 97.31 171 ASP A N 1
ATOM 1449 C CA . ASP A 1 171 ? -13.465 -9.148 5.638 1.00 97.31 171 ASP A CA 1
ATOM 1450 C C . ASP A 1 171 ? -14.731 -8.949 4.783 1.00 97.31 171 ASP A C 1
ATOM 1452 O O . ASP A 1 171 ? -15.357 -7.889 4.772 1.00 97.31 171 ASP A O 1
ATOM 1456 N N . ARG A 1 172 ? -15.137 -9.992 4.054 1.00 95.81 172 ARG A N 1
ATOM 1457 C CA . ARG A 1 172 ? -16.306 -9.953 3.158 1.00 95.81 172 ARG A CA 1
ATOM 1458 C C . ARG A 1 172 ? -17.639 -9.667 3.858 1.00 95.81 172 ARG A C 1
ATOM 1460 O O . ARG A 1 172 ? -18.597 -9.269 3.200 1.00 95.81 172 ARG A O 1
ATOM 1467 N N . ASP A 1 173 ? -17.697 -9.900 5.165 1.00 96.06 173 ASP A N 1
ATOM 1468 C CA . ASP A 1 173 ? -18.879 -9.713 6.000 1.00 96.06 173 ASP A CA 1
ATOM 1469 C C . ASP A 1 173 ? -18.871 -8.326 6.675 1.00 96.06 173 ASP A C 1
ATOM 1471 O O . ASP A 1 173 ? -19.739 -8.025 7.494 1.00 96.06 173 ASP A O 1
ATOM 1475 N N . ASN A 1 174 ? -17.936 -7.450 6.278 1.00 95.38 174 ASN A N 1
ATOM 1476 C CA . ASN A 1 174 ? -17.702 -6.116 6.834 1.00 95.38 174 ASN A CA 1
ATOM 1477 C C . ASN A 1 174 ? -17.227 -6.127 8.296 1.00 95.38 174 ASN A C 1
ATOM 1479 O O . ASN A 1 174 ? -17.424 -5.146 9.019 1.00 95.38 174 ASN A O 1
ATOM 1483 N N . ASN A 1 175 ? -16.569 -7.199 8.744 1.00 96.94 175 ASN A N 1
ATOM 1484 C CA . ASN A 1 175 ? -15.919 -7.211 10.049 1.00 96.94 175 ASN A CA 1
ATOM 1485 C C . ASN 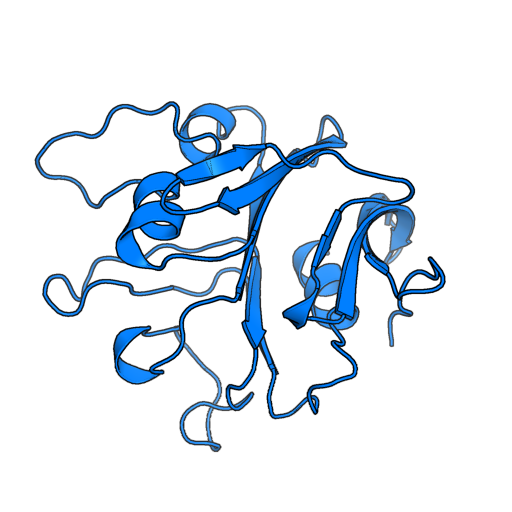A 1 175 ? -14.482 -6.707 9.926 1.00 96.94 175 ASN A C 1
ATOM 1487 O O . ASN A 1 175 ? -13.702 -7.180 9.099 1.00 96.94 175 ASN A O 1
ATOM 1491 N N . TRP A 1 176 ? -14.102 -5.772 10.795 1.00 97.94 176 TRP A N 1
ATOM 1492 C CA . TRP A 1 176 ? -12.712 -5.343 10.917 1.00 97.94 176 TRP A CA 1
ATOM 1493 C C . TRP A 1 176 ? -11.840 -6.498 11.395 1.00 97.94 176 TRP A C 1
ATOM 1495 O O . TRP A 1 176 ? -12.118 -7.103 12.434 1.00 97.94 176 TRP A O 1
ATOM 1505 N N . LEU A 1 177 ? -10.746 -6.763 10.684 1.00 97.38 177 LEU A N 1
ATOM 1506 C CA . LEU A 1 177 ? -9.843 -7.839 11.060 1.00 97.38 177 LEU A CA 1
ATOM 1507 C C . LEU A 1 177 ? -9.188 -7.540 12.418 1.00 97.38 177 LEU A C 1
ATOM 1509 O O . LEU A 1 177 ? -8.765 -6.399 12.665 1.00 97.38 177 LEU A O 1
ATOM 1513 N N . PRO A 1 178 ? -9.128 -8.527 13.330 1.00 95.31 178 PRO A N 1
ATOM 1514 C CA . PRO A 1 178 ? -8.599 -8.329 14.670 1.00 95.31 178 PRO A CA 1
ATOM 1515 C C . PRO A 1 178 ? -7.092 -8.069 14.627 1.00 95.31 178 PRO A C 1
ATOM 1517 O O . PRO A 1 178 ? -6.376 -8.566 13.759 1.00 95.31 178 PRO A O 1
ATOM 1520 N N . THR A 1 179 ? -6.607 -7.290 15.587 1.00 91.25 179 THR A N 1
ATOM 1521 C CA . THR A 1 179 ? -5.175 -7.229 15.887 1.00 91.25 179 THR A CA 1
ATOM 1522 C C . THR A 1 179 ? -4.812 -8.418 16.785 1.00 91.25 179 THR A C 1
ATOM 1524 O O . THR A 1 179 ? -5.645 -8.772 17.624 1.00 91.25 179 THR A O 1
ATOM 1527 N N . PRO A 1 180 ? -3.625 -9.031 16.626 1.00 76.94 180 PRO A N 1
ATOM 1528 C CA . PRO A 1 180 ? -3.142 -10.086 17.520 1.00 76.94 180 PRO A CA 1
ATOM 1529 C C . PRO A 1 180 ? -3.023 -9.655 18.985 1.00 76.94 180 PRO A C 1
ATOM 1531 O O . PRO A 1 180 ? -2.847 -8.436 19.230 1.00 76.94 180 PRO A O 1
#

Secondary structure (DSSP, 8-state):
-HHHHHHHH---TTS-GGGEEEESS-EEE--TTSTT-EE--SEEEEESS-SSBTTTB--SEEEHHHHS---SEEEEEE-TTTHHHHTT-SPPPTTSPPPHHHIIIIIS--SEEEEEETTT--EEEEEEETTEEEEPPPBTTEEEEGGGTEEEEEEEEEETTEEEEEEEEE-TTSPBPPP-

Solvent-accessible surface area (backbone atoms only — not comparable to full-atom values): 10477 Å² total; per-residue (Å²): 108,68,54,56,48,40,55,59,22,66,70,36,78,94,48,57,76,58,28,35,34,71,46,56,69,34,42,37,31,78,40,90,91,43,78,87,46,61,47,61,48,49,23,35,36,27,74,82,36,59,52,29,47,95,78,74,39,81,71,86,51,47,47,32,87,80,68,74,56,55,49,45,33,39,39,39,76,43,55,98,88,44,57,48,51,73,69,55,69,57,85,82,60,98,88,56,83,77,54,65,41,53,42,39,46,69,70,53,55,29,45,31,43,35,42,36,28,84,84,79,69,48,73,49,40,29,34,55,54,98,77,41,71,40,82,52,76,68,60,89,66,24,42,77,39,77,94,45,58,35,24,48,23,71,44,78,46,73,56,96,91,44,74,44,78,36,68,39,30,22,43,93,85,71,46,69,48,66,71,130

Foldseek 3Di:
DQQVQVVQQLCQPVADPQQKEKDAQAWEAQDPVCRVDTDGARMFIWGRFGNADVVPHHDNHHYCVSRVAFTQETEHEDEPPCCCQLVVNDDDDPPDHDGPQCRCQPGRNHQKYWYAHQPVRDIWIWGRDPRHTDTDDQDPFGAQDVVSQKGWGWDAQDDPRDTDTHTFIAHPVRHTGDGD

Mean predicted aligned error: 4.31 Å

Radius of gyration: 15.98 Å; Cα contacts (8 Å, |Δi|>4): 347; chains: 1; bounding box: 40×38×42 Å

Sequence (180 aa):
LQPELLRSTFRPPSYTEDNVFTGSDLNLYYDSKHTQWYKRPDWFGVLGVSRFYEEKELRLSYVSWQEGTNPFVVVELISPGTEAEDLGRSLREVNQPPNKWIVYEQILRIPYYFVYNRYTDEFHCFGLVMNRYQPLSMNGLGVWLEEAELGLGLWEGEYQGLTRQWLRWYDRDNNWLPTP

pLDDT: mean 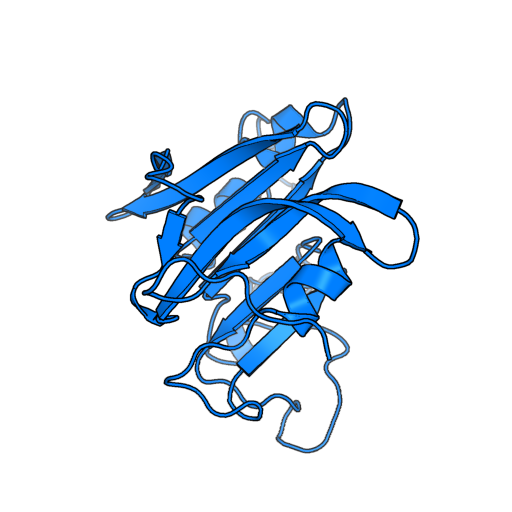92.07, std 8.9, range [57.47, 98.81]